Protein AF-A0A925IG38-F1 (afdb_monomer_lite)

Foldseek 3Di:
DDDDDDDDDDDDDDDDDDDDDDDDDDDDPDDPDDPPDPPPPDDDDDDDDDDPDDPPPPDDDPDDDDDDDDDDDDDDDDDDDDDDDDDDDDDDDDPPPPDDDDPVVVVVVVVVVVVVVVVVVVVVVVVVLCCQLVPQAFFALEDWLNHGRHRPHLVRQLVSCVVPQQWFWEDDPPDTDTDGCVQQQKDFPSNVQSVVRRCVCNDPDDVCVSVHNDQDQTDIDHDLVSNLVSVVVCFVVPWFDKAAWEWDQDPNAIDIDATGKIKTFPSVVQSVCVVVDSCVRNSYGYTDIDIHGDPHGDCPVVSVVVVVVVVPD

pLDDT: mean 75.21, std 19.53, range [36.75, 97.19]

Sequence (313 aa):
MQRESRQQPARPQSGRVMPNSYQQPPIPVNRPPAAQGQIRVQPPIQQPPRQILSASQRMRAIKVSAATGQRQLPPMPRQSPYPIMPQPNALPQRKSKGKSKSTGKNFLLILGLILVGMFSFVCMSITVGMMVIYGNGILPGVQAAGVNLGGMSQQEAEIALRNEWTAITLRDGDREFASVPGALGIQLDAAQTAQMAFEQGRGSGNVFGALVKTEISPIVIVDMGALIAGLEALAPQVEIPAVNAGVALVNGQVQATLPITGRTLDINATATRIQNDEALASGTLDLIMINVQPTVTDSSAMVQAAQQLLTNP

Secondary structure (DSSP, 8-state):
------PPPPPP-----------PPPP----PPPP------PPP--PPP-----TT-S---------------------------PPPP------------SSHHHHHHHHHHHHHHHHHHHHHHHHHHHHHHSSSBPPTTEEETTEE-TT-BHHHHHHHHHHH---EEEEETTEEEEE-GGGGTEEE-HHHHHHHHHHTTTSSS-TTGGGS-EEE---EEE-HHHHHHHHHHHHHHH-B--B--EEEEETTEEEEEPPB-EEEE-HHHHHHHHHH-GGGGGTEEE--EEEE--S----HHHHHHHHHHHH--

Radius of gyration: 44.06 Å; chains: 1; bounding box: 69×129×121 Å

Structure (mmCIF, N/CA/C/O backbone):
data_AF-A0A925IG38-F1
#
_entry.id   AF-A0A925IG38-F1
#
loop_
_atom_site.group_PDB
_atom_site.id
_atom_site.type_symbol
_atom_site.label_atom_id
_atom_site.label_alt_id
_atom_site.label_comp_id
_atom_site.label_asym_id
_atom_site.label_entity_id
_atom_site.label_seq_id
_atom_site.pdbx_PDB_ins_code
_atom_site.Cartn_x
_atom_site.Cartn_y
_atom_site.Cartn_z
_atom_site.occupancy
_atom_site.B_iso_or_equiv
_atom_site.auth_seq_id
_atom_site.auth_comp_id
_atom_site.auth_asym_id
_atom_site.auth_atom_id
_atom_site.pdbx_PDB_model_num
ATOM 1 N N . MET A 1 1 ? 12.761 52.850 27.907 1.00 43.47 1 MET A N 1
ATOM 2 C CA . MET A 1 1 ? 12.000 53.654 26.928 1.00 43.47 1 MET A CA 1
ATOM 3 C C . MET A 1 1 ? 11.263 52.688 26.019 1.00 43.47 1 MET A C 1
ATOM 5 O O . MET A 1 1 ? 11.899 51.907 25.322 1.00 43.47 1 MET A O 1
ATOM 9 N N . GLN A 1 2 ? 9.943 52.649 26.186 1.00 42.03 2 GLN A N 1
ATOM 10 C CA . GLN A 1 2 ? 8.997 51.736 25.544 1.00 42.03 2 GLN A CA 1
ATOM 11 C C . GLN A 1 2 ? 8.934 51.992 24.031 1.00 42.03 2 GLN A C 1
ATOM 13 O O . GLN A 1 2 ? 8.987 53.141 23.603 1.00 42.03 2 GLN A O 1
ATOM 18 N N . ARG A 1 3 ? 8.819 50.932 23.222 1.00 50.06 3 ARG A N 1
ATOM 19 C CA . ARG A 1 3 ? 8.427 51.041 21.811 1.00 50.06 3 ARG A CA 1
ATOM 20 C C . ARG A 1 3 ? 6.984 50.579 21.680 1.00 50.06 3 ARG A C 1
ATOM 22 O O . ARG A 1 3 ? 6.688 49.396 21.816 1.00 50.06 3 ARG A O 1
ATOM 29 N N . GLU A 1 4 ? 6.117 51.559 21.470 1.00 54.19 4 GLU A N 1
ATOM 30 C CA . GLU A 1 4 ? 4.689 51.422 21.224 1.00 54.19 4 GLU A CA 1
ATOM 31 C C . GLU A 1 4 ? 4.394 50.718 19.895 1.00 54.19 4 GLU A C 1
ATOM 33 O O . GLU A 1 4 ? 4.794 51.140 18.810 1.00 54.19 4 GLU A O 1
ATOM 38 N N . SER A 1 5 ? 3.647 49.631 20.036 1.00 50.31 5 SER A N 1
ATOM 39 C CA . SER A 1 5 ? 2.484 49.217 19.257 1.00 50.31 5 SER A CA 1
ATOM 40 C C . SER A 1 5 ? 1.971 50.222 18.211 1.00 50.31 5 SER A C 1
ATOM 42 O O . SER A 1 5 ? 1.360 51.234 18.548 1.00 50.31 5 SER A O 1
ATOM 44 N N . ARG A 1 6 ? 2.064 49.865 16.924 1.00 55.69 6 ARG A N 1
ATOM 45 C CA . ARG A 1 6 ? 1.106 50.325 15.905 1.00 55.69 6 ARG A CA 1
ATOM 46 C C . ARG A 1 6 ? 0.315 49.132 15.389 1.00 55.69 6 ARG A C 1
ATOM 48 O O . ARG A 1 6 ? 0.784 48.371 14.551 1.00 55.69 6 ARG A O 1
ATOM 55 N N . GLN A 1 7 ? -0.889 48.985 15.934 1.00 49.00 7 GLN A N 1
ATOM 56 C CA . GLN A 1 7 ? -1.957 48.168 15.370 1.00 49.00 7 GLN A CA 1
ATOM 57 C C . GLN A 1 7 ? -2.487 48.847 14.105 1.00 49.00 7 GLN A C 1
ATOM 59 O O . GLN A 1 7 ? -2.745 50.051 14.088 1.00 49.00 7 GLN A O 1
ATOM 64 N N . GLN A 1 8 ? -2.636 48.062 13.046 1.00 55.97 8 GLN A N 1
ATOM 65 C CA . GLN A 1 8 ? -3.170 48.483 11.758 1.00 55.97 8 GLN A CA 1
ATOM 66 C C . GLN A 1 8 ? -4.623 47.987 11.657 1.00 55.97 8 GLN A C 1
ATOM 68 O O . GLN A 1 8 ? -4.862 46.805 11.908 1.00 55.97 8 GLN A O 1
ATOM 73 N N . PRO A 1 9 ? -5.610 48.849 11.354 1.00 57.53 9 PRO A N 1
ATOM 74 C CA . PRO A 1 9 ? -7.014 48.454 11.388 1.00 57.53 9 PRO A CA 1
ATOM 75 C C . PRO A 1 9 ? -7.417 47.609 10.171 1.00 57.53 9 PRO A C 1
ATOM 77 O O . PRO A 1 9 ? -7.080 47.916 9.025 1.00 57.53 9 PRO A O 1
ATOM 80 N N . ALA A 1 10 ? -8.179 46.552 10.455 1.00 46.62 10 ALA A N 1
ATOM 81 C CA . ALA A 1 10 ? -8.770 45.629 9.497 1.00 46.62 10 ALA A CA 1
ATOM 82 C C . ALA A 1 10 ? -9.810 46.322 8.596 1.00 46.62 10 ALA A C 1
ATOM 84 O O . ALA A 1 10 ? -10.707 47.018 9.073 1.00 46.62 10 ALA A O 1
ATOM 85 N N . ARG A 1 11 ? -9.713 46.093 7.281 1.00 51.47 11 ARG A N 1
ATOM 86 C CA . ARG A 1 11 ? -10.768 46.413 6.308 1.00 51.47 11 ARG A CA 1
ATOM 87 C C . ARG A 1 11 ? -11.778 45.259 6.239 1.00 51.47 11 ARG A C 1
ATOM 89 O O . ARG A 1 11 ? -11.344 44.125 6.051 1.00 51.47 11 ARG A O 1
ATOM 96 N N . PRO A 1 12 ? -13.095 45.520 6.281 1.00 52.88 12 PRO A N 1
ATOM 97 C CA . PRO A 1 12 ? -14.104 44.532 5.931 1.00 52.88 12 PRO A CA 1
ATOM 98 C C . PRO A 1 12 ? -14.428 44.648 4.437 1.00 52.88 12 PRO A C 1
ATOM 100 O O . PRO A 1 12 ? -14.827 45.716 3.975 1.00 52.88 12 PRO A O 1
ATOM 103 N N . GLN A 1 13 ? -14.278 43.566 3.671 1.00 48.25 13 GLN A N 1
ATOM 104 C CA . GLN A 1 13 ? -14.882 43.481 2.340 1.00 48.25 13 GLN A CA 1
ATOM 105 C C . GLN A 1 13 ? -15.514 42.112 2.084 1.00 48.25 13 GLN A C 1
ATOM 107 O O . GLN A 1 13 ? -14.839 41.105 1.902 1.00 48.25 13 GLN A O 1
ATOM 112 N N . SER A 1 14 ? -16.844 42.185 2.019 1.00 51.34 14 SER A N 1
ATOM 113 C CA . SER A 1 14 ? -17.679 41.661 0.939 1.00 51.34 14 SER A CA 1
ATOM 114 C C . SER A 1 14 ? -17.912 40.155 0.894 1.00 51.34 14 SER A C 1
ATOM 116 O O . SER A 1 14 ? -17.122 39.372 0.372 1.00 51.34 14 SER A O 1
ATOM 118 N N . GLY A 1 15 ? -19.106 39.797 1.374 1.00 45.94 15 GLY A N 1
ATOM 119 C CA . GLY A 1 15 ? -19.734 38.502 1.186 1.00 45.94 15 GLY A CA 1
ATOM 120 C C . GLY A 1 15 ? -19.758 38.095 -0.283 1.00 45.94 15 GLY A C 1
ATOM 121 O O . GLY A 1 15 ? -20.254 38.814 -1.153 1.00 45.94 15 GLY A O 1
ATOM 122 N N . ARG A 1 16 ? -19.219 36.906 -0.539 1.00 47.81 16 ARG A N 1
ATOM 123 C CA . ARG A 1 16 ? -19.344 36.216 -1.812 1.00 47.81 16 ARG A CA 1
ATOM 124 C C . ARG A 1 16 ? -20.535 35.267 -1.694 1.00 47.81 16 ARG A C 1
ATOM 126 O O . ARG A 1 16 ? -20.508 34.300 -0.939 1.00 47.81 16 ARG A O 1
ATOM 133 N N . VAL A 1 17 ? -21.594 35.620 -2.410 1.00 50.56 17 VAL A N 1
ATOM 134 C CA . VAL A 1 17 ? -22.814 34.836 -2.603 1.00 50.56 17 VAL A CA 1
ATOM 135 C C . VAL A 1 17 ? -22.446 33.504 -3.264 1.00 50.56 17 VAL A C 1
ATOM 137 O O . VAL A 1 17 ? -21.817 33.490 -4.320 1.00 50.56 17 VAL A O 1
ATOM 140 N N . MET A 1 18 ? -22.816 32.395 -2.624 1.00 50.09 18 MET A N 1
ATOM 141 C CA . MET A 1 18 ? -22.696 31.036 -3.159 1.00 50.09 18 MET A CA 1
ATOM 142 C C . MET A 1 18 ? -23.871 30.757 -4.110 1.00 50.09 18 MET A C 1
ATOM 144 O O . MET A 1 18 ? -25.019 30.861 -3.670 1.00 50.09 18 MET A O 1
ATOM 148 N N . PRO A 1 19 ? -23.653 30.362 -5.376 1.00 54.50 19 PRO A N 1
ATOM 149 C CA . PRO A 1 19 ? -24.711 29.760 -6.171 1.00 54.50 19 PRO A CA 1
ATOM 150 C C . PRO A 1 19 ? -24.890 28.290 -5.769 1.00 54.50 19 PRO A C 1
ATOM 152 O O . PRO A 1 19 ? -24.064 27.424 -6.046 1.00 54.50 19 PRO A O 1
ATOM 155 N N . ASN A 1 20 ? -26.004 28.037 -5.090 1.00 46.59 20 ASN A N 1
ATOM 156 C CA . ASN A 1 20 ? -26.571 26.726 -4.819 1.00 46.59 20 ASN A CA 1
ATOM 157 C C . ASN A 1 20 ? -27.236 26.201 -6.106 1.00 46.59 20 ASN A C 1
ATOM 159 O O . ASN A 1 20 ? -28.218 26.799 -6.545 1.00 46.59 20 ASN A O 1
ATOM 163 N N . SER A 1 21 ? -26.698 25.157 -6.749 1.00 47.31 21 SER A N 1
ATOM 164 C CA . SER A 1 21 ? -27.430 24.270 -7.685 1.00 47.31 21 SER A CA 1
ATOM 165 C C . SER A 1 21 ? -26.510 23.235 -8.348 1.00 47.31 21 SER A C 1
ATOM 167 O O . SER A 1 21 ? -26.009 23.432 -9.448 1.00 47.31 21 SER A O 1
ATOM 169 N N . TYR A 1 22 ? -26.370 22.071 -7.717 1.00 46.34 22 TYR A N 1
ATOM 170 C CA . TYR A 1 22 ? -26.245 20.811 -8.453 1.00 46.34 22 TYR A CA 1
ATOM 171 C C . TYR A 1 22 ? -27.284 19.847 -7.885 1.00 46.34 22 TYR A C 1
ATOM 173 O O . TYR A 1 22 ? -27.046 19.119 -6.926 1.00 46.34 22 TYR A O 1
ATOM 181 N N . GLN A 1 23 ? -28.484 19.912 -8.459 1.00 44.22 23 GLN A N 1
ATOM 182 C CA . GLN A 1 23 ? -29.497 18.874 -8.317 1.00 44.22 23 GLN A CA 1
ATOM 183 C C . GLN A 1 23 ? -28.942 17.573 -8.907 1.00 44.22 23 GLN A C 1
ATOM 185 O O . GLN A 1 23 ? -28.713 17.476 -10.111 1.00 44.22 23 GLN A O 1
ATOM 190 N N . GLN A 1 24 ? -28.733 16.574 -8.050 1.00 50.75 24 GLN A N 1
ATOM 191 C CA . GLN A 1 24 ? -28.598 15.182 -8.471 1.00 50.75 24 GLN A CA 1
ATOM 192 C C . GLN A 1 24 ? -29.895 14.744 -9.172 1.00 50.75 24 GLN A C 1
ATOM 194 O O . GLN A 1 24 ? -30.978 14.942 -8.613 1.00 50.75 24 GLN A O 1
ATOM 199 N N . PRO A 1 25 ? -29.830 14.146 -10.372 1.00 58.69 25 PRO A N 1
ATOM 200 C CA . PRO A 1 25 ? -31.002 13.528 -10.974 1.00 58.69 25 PRO A CA 1
ATOM 201 C C . PRO A 1 25 ? -31.432 12.294 -10.155 1.00 58.69 25 PRO A C 1
ATOM 203 O O . PRO A 1 25 ? -30.575 11.570 -9.639 1.00 58.69 25 PRO A O 1
ATOM 206 N N . PRO A 1 26 ? -32.744 12.027 -10.021 1.00 55.59 26 PRO A N 1
ATOM 207 C CA . PRO A 1 26 ? -33.241 10.883 -9.268 1.00 55.59 26 PRO A CA 1
ATOM 208 C C . PRO A 1 26 ? -32.850 9.557 -9.933 1.00 55.59 26 PRO A C 1
ATOM 210 O O . PRO A 1 26 ? -32.983 9.370 -11.143 1.00 55.59 26 PRO A O 1
ATOM 213 N N . ILE A 1 27 ? -32.385 8.624 -9.106 1.00 55.62 27 ILE A N 1
ATOM 214 C CA . ILE A 1 27 ? -32.042 7.249 -9.474 1.00 55.62 27 ILE A CA 1
ATOM 215 C C . ILE A 1 27 ? -33.338 6.522 -9.886 1.00 55.62 27 ILE A C 1
ATOM 217 O O . ILE A 1 27 ? -34.295 6.532 -9.107 1.00 55.62 27 ILE A O 1
ATOM 221 N N . PRO A 1 28 ? -33.418 5.864 -11.059 1.00 54.88 28 PRO A N 1
ATOM 222 C CA . PRO A 1 28 ? -34.592 5.074 -11.408 1.00 54.88 28 PRO A CA 1
ATOM 223 C C . PRO A 1 28 ? -34.705 3.840 -10.499 1.00 54.88 28 PRO A C 1
ATOM 225 O O . PRO A 1 28 ? -33.941 2.879 -10.613 1.00 54.88 28 PRO A O 1
ATOM 228 N N . VAL A 1 29 ? -35.698 3.854 -9.610 1.00 58.22 29 VAL A N 1
ATOM 229 C CA . VAL A 1 29 ? -36.186 2.686 -8.868 1.00 58.22 29 VAL A CA 1
ATOM 230 C C . VAL A 1 29 ? -37.032 1.850 -9.825 1.00 58.22 29 VAL A C 1
ATOM 232 O O . VAL A 1 29 ? -38.226 2.088 -9.954 1.00 58.22 29 VAL A O 1
ATOM 235 N N . ASN A 1 30 ? -36.393 0.950 -10.577 1.00 47.22 30 ASN A N 1
ATOM 236 C CA . ASN A 1 30 ? -36.960 -0.311 -11.081 1.00 47.22 30 ASN A CA 1
ATOM 237 C C . ASN A 1 30 ? -35.989 -0.953 -12.078 1.00 47.22 30 ASN A C 1
ATOM 239 O O . ASN A 1 30 ? -36.085 -0.759 -13.290 1.00 47.22 30 ASN A O 1
ATOM 243 N N . ARG A 1 31 ? -35.059 -1.762 -11.564 1.00 48.78 31 ARG A N 1
ATOM 244 C CA . ARG A 1 31 ? -34.370 -2.774 -12.367 1.00 48.78 31 ARG A CA 1
ATOM 245 C C . ARG A 1 31 ? -34.962 -4.133 -11.967 1.00 48.78 31 ARG A C 1
ATOM 247 O O . ARG A 1 31 ? -34.894 -4.466 -10.785 1.00 48.78 31 ARG A O 1
ATOM 254 N N . PRO A 1 32 ? -35.586 -4.890 -12.887 1.00 53.44 32 PRO A N 1
ATOM 255 C CA . PRO A 1 32 ? -36.110 -6.215 -12.571 1.00 53.44 32 PRO A CA 1
ATOM 256 C C . PRO A 1 32 ? -34.965 -7.150 -12.144 1.00 53.44 32 PRO A C 1
ATOM 258 O O . PRO A 1 32 ? -33.834 -6.972 -12.611 1.00 53.44 32 PRO A O 1
ATOM 261 N N . PRO A 1 33 ? -35.223 -8.131 -11.260 1.00 50.34 33 PRO A N 1
ATOM 262 C CA . PRO A 1 33 ? -34.196 -9.058 -10.808 1.00 50.34 33 PRO A CA 1
ATOM 263 C C . PRO A 1 33 ? -33.634 -9.826 -12.004 1.00 50.34 33 PRO A C 1
ATOM 265 O O . PRO A 1 33 ? -34.378 -10.407 -12.796 1.00 50.34 33 PRO A O 1
ATOM 268 N N . ALA A 1 34 ? -32.307 -9.809 -12.135 1.00 44.16 34 ALA A N 1
ATOM 269 C CA . ALA A 1 34 ? -31.599 -10.653 -13.078 1.00 44.16 34 ALA A CA 1
ATOM 270 C C . ALA A 1 34 ? -32.016 -12.108 -12.836 1.00 44.16 34 ALA A C 1
ATOM 272 O O . ALA A 1 34 ? -31.960 -12.603 -11.708 1.00 44.16 34 ALA A O 1
ATOM 273 N N . ALA A 1 35 ? -32.471 -12.764 -13.903 1.00 42.69 35 ALA 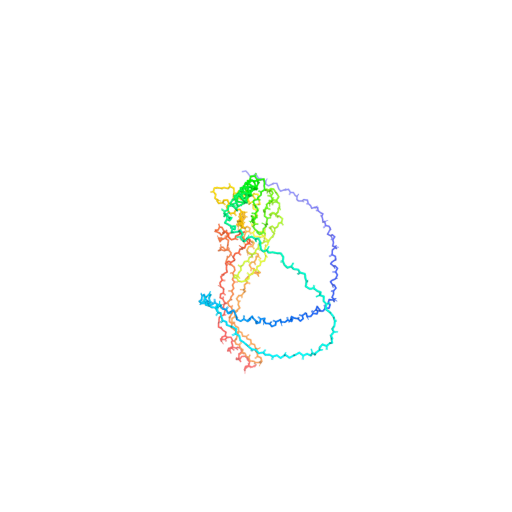A N 1
ATOM 274 C CA . ALA A 1 35 ? -32.791 -14.177 -13.904 1.00 42.69 35 ALA A CA 1
ATOM 275 C C . ALA A 1 35 ? -31.617 -14.953 -13.298 1.00 42.69 35 ALA A C 1
ATOM 277 O O . ALA A 1 35 ? -30.484 -14.860 -13.771 1.00 42.69 35 ALA A O 1
ATOM 278 N N . GLN A 1 36 ? -31.903 -15.693 -12.229 1.00 44.34 36 GLN A N 1
ATOM 279 C CA . GLN A 1 36 ? -30.983 -16.642 -11.629 1.00 44.34 36 GLN A CA 1
ATOM 280 C C . GLN A 1 36 ? -30.597 -17.655 -12.710 1.00 44.34 36 GLN A C 1
ATOM 282 O O . GLN A 1 36 ? -31.370 -18.550 -13.054 1.00 44.34 36 GLN A O 1
ATOM 287 N N . GLY A 1 37 ? -29.411 -17.476 -13.290 1.00 41.03 37 GLY A N 1
ATOM 288 C CA . GLY A 1 37 ? -28.796 -18.475 -14.142 1.00 41.03 37 GLY A CA 1
ATOM 289 C C . GLY A 1 37 ? -28.604 -19.731 -13.308 1.00 41.03 37 GLY A C 1
ATOM 290 O O . GLY A 1 37 ? -27.778 -19.758 -12.399 1.00 41.03 37 GLY A O 1
ATOM 291 N N . GLN A 1 38 ? -29.400 -20.758 -13.593 1.00 46.53 38 GLN A N 1
ATOM 292 C CA . GLN A 1 38 ? -29.180 -22.098 -13.077 1.00 46.53 38 GLN A CA 1
ATOM 293 C C . GLN A 1 38 ? -27.750 -22.511 -13.425 1.00 46.53 38 GLN A C 1
ATOM 295 O O . GLN A 1 38 ? -27.423 -22.763 -14.587 1.00 46.53 38 GLN A O 1
ATOM 300 N N . ILE A 1 39 ? -26.891 -22.589 -12.412 1.00 48.25 39 ILE A N 1
ATOM 301 C CA . ILE A 1 39 ? -25.600 -23.254 -12.518 1.00 48.25 39 ILE A CA 1
ATOM 302 C C . ILE A 1 39 ? -25.922 -24.732 -12.723 1.00 48.25 39 ILE A C 1
ATOM 304 O O . ILE A 1 39 ? -26.204 -25.473 -11.782 1.00 48.25 39 ILE A O 1
ATOM 308 N N . ARG A 1 40 ? -25.942 -25.162 -13.986 1.00 43.69 40 ARG A N 1
ATOM 309 C CA . ARG A 1 40 ? -25.981 -26.576 -14.340 1.00 43.69 40 ARG A CA 1
ATOM 310 C C . ARG A 1 40 ? -24.641 -27.174 -13.931 1.00 43.69 40 ARG A C 1
ATOM 312 O O . ARG A 1 40 ? -23.668 -27.099 -14.674 1.00 43.69 40 ARG A O 1
ATOM 319 N N . VAL A 1 41 ? -24.603 -27.737 -12.730 1.00 44.34 41 VAL A N 1
ATOM 320 C CA . VAL A 1 41 ? -23.483 -28.533 -12.230 1.00 44.34 41 VAL A CA 1
ATOM 321 C C . VAL A 1 41 ? -23.303 -29.709 -13.196 1.00 44.34 41 VAL A C 1
ATOM 323 O O . VAL A 1 41 ? -24.166 -30.582 -13.292 1.00 44.34 41 VAL A O 1
ATOM 326 N N . GLN A 1 42 ? -22.236 -29.692 -13.996 1.00 51.75 42 GLN A N 1
ATOM 327 C CA . GLN A 1 42 ? -21.852 -30.849 -14.803 1.00 51.75 42 GLN A CA 1
ATOM 328 C C . GLN A 1 42 ? -21.326 -31.936 -13.856 1.00 51.75 42 GLN A C 1
ATOM 330 O O . GLN A 1 42 ? -20.455 -31.639 -13.036 1.00 51.75 42 GLN A O 1
ATOM 335 N N . PRO A 1 43 ? -21.822 -33.183 -13.932 1.00 59.16 43 PRO A N 1
ATOM 336 C CA . PRO A 1 43 ? -21.229 -34.277 -13.177 1.00 59.16 43 PRO A CA 1
ATOM 337 C C . PRO A 1 43 ? -19.806 -34.567 -13.692 1.00 59.16 43 PRO A C 1
ATOM 339 O O . PRO A 1 43 ? -19.537 -34.395 -14.885 1.00 59.16 43 PRO A O 1
ATOM 342 N N . PRO A 1 44 ? -18.886 -35.009 -12.818 1.00 50.47 44 PRO A N 1
ATOM 343 C CA . PRO A 1 44 ? -17.498 -35.244 -13.189 1.00 50.47 44 PRO A CA 1
ATOM 344 C C . PRO A 1 44 ? -17.395 -36.356 -14.237 1.00 50.47 44 PRO A C 1
ATOM 346 O O . PRO A 1 44 ? -17.956 -37.443 -14.081 1.00 50.47 44 PRO A O 1
ATOM 349 N N . ILE A 1 45 ? -16.648 -36.080 -15.307 1.00 52.50 45 ILE A N 1
ATOM 350 C CA . ILE A 1 45 ? -16.305 -37.066 -16.332 1.00 52.50 45 ILE A CA 1
ATOM 351 C C . ILE A 1 45 ? -15.422 -38.134 -15.677 1.00 52.50 45 ILE A C 1
ATOM 353 O O . ILE A 1 45 ? -14.274 -37.873 -15.319 1.00 52.50 45 ILE A O 1
ATOM 357 N N . GLN A 1 46 ? -15.961 -39.343 -15.517 1.00 47.16 46 GLN A N 1
ATOM 358 C CA . GLN A 1 46 ? -15.192 -40.508 -15.091 1.00 47.16 46 GLN A CA 1
ATOM 359 C C . GLN A 1 46 ? -14.223 -40.897 -16.214 1.00 47.16 46 GLN A C 1
ATOM 361 O O . GLN A 1 46 ? -14.635 -41.343 -17.285 1.00 47.16 46 GLN A O 1
ATOM 366 N N . GLN A 1 47 ? -12.927 -40.702 -15.980 1.00 57.78 47 GLN A N 1
ATOM 367 C CA . GLN A 1 47 ? -11.878 -41.207 -16.862 1.00 57.78 47 GLN A CA 1
ATOM 368 C C . GLN A 1 47 ? -11.709 -42.718 -16.623 1.00 57.78 47 GLN A C 1
ATOM 370 O O . GLN A 1 47 ? -11.567 -43.126 -15.468 1.00 57.78 47 GLN A O 1
ATOM 375 N N . PRO A 1 48 ? -11.701 -43.568 -17.666 1.00 55.69 48 PRO A N 1
ATOM 376 C CA . PRO A 1 48 ? -11.401 -44.983 -17.493 1.00 55.69 48 PRO A CA 1
ATOM 377 C C . PRO A 1 48 ? -9.925 -45.184 -17.095 1.00 55.69 48 PRO A C 1
ATOM 379 O O . PRO A 1 48 ? -9.061 -44.387 -17.477 1.00 55.69 48 PRO A O 1
ATOM 382 N N . PRO A 1 49 ? -9.603 -46.246 -16.336 1.00 49.66 49 PRO A N 1
ATOM 383 C CA . PRO A 1 49 ? -8.268 -46.446 -15.786 1.00 49.66 49 PRO A CA 1
ATOM 384 C C . PRO A 1 49 ? -7.215 -46.662 -16.883 1.00 49.66 49 PRO A C 1
ATOM 386 O O . PRO A 1 49 ? -7.379 -47.490 -17.780 1.00 49.66 49 PRO A O 1
ATOM 389 N N . ARG A 1 50 ? -6.088 -45.941 -16.772 1.00 51.84 50 ARG A N 1
ATOM 390 C CA . ARG A 1 50 ? -4.866 -46.184 -17.556 1.00 51.84 50 ARG A CA 1
ATOM 391 C C . ARG A 1 50 ? -4.360 -47.599 -17.277 1.00 51.84 50 ARG A C 1
ATOM 393 O O . ARG A 1 50 ? -3.804 -47.863 -16.214 1.00 51.84 50 ARG A O 1
ATOM 400 N N . GLN A 1 51 ? -4.480 -48.486 -18.259 1.00 52.62 51 GLN A N 1
ATOM 401 C CA . GLN A 1 51 ? -3.718 -49.729 -18.272 1.00 52.62 51 GLN A CA 1
ATOM 402 C C . GLN A 1 51 ? -2.253 -49.403 -18.580 1.00 52.62 51 GLN A C 1
ATOM 404 O O . GLN A 1 51 ? -1.890 -49.056 -19.703 1.00 52.62 51 GLN A O 1
ATOM 409 N N . ILE A 1 52 ? -1.409 -49.481 -17.553 1.00 55.25 52 ILE A N 1
ATOM 410 C CA . ILE A 1 52 ? 0.045 -49.432 -17.692 1.00 55.25 52 ILE A CA 1
ATOM 411 C 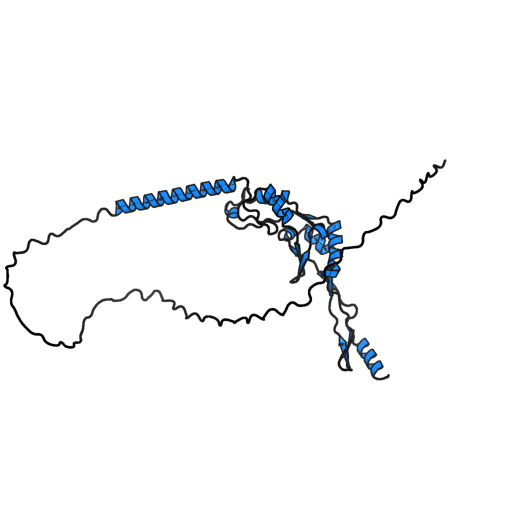C . ILE A 1 52 ? 0.473 -50.777 -18.285 1.00 55.25 52 ILE A C 1
ATOM 413 O O . ILE A 1 52 ? 0.527 -51.789 -17.588 1.00 55.25 52 ILE A O 1
ATOM 417 N N . LEU A 1 53 ? 0.736 -50.800 -19.591 1.00 49.47 53 LEU A N 1
ATOM 418 C CA . LEU A 1 53 ? 1.317 -51.957 -20.266 1.00 49.47 53 LEU A CA 1
ATOM 419 C C . LEU A 1 53 ? 2.770 -52.123 -19.804 1.00 49.47 53 LEU A C 1
ATOM 421 O O . LEU A 1 53 ? 3.612 -51.248 -20.013 1.00 49.47 53 LEU A O 1
ATOM 425 N N . SER A 1 54 ? 3.049 -53.246 -19.146 1.00 52.78 54 SER A N 1
ATOM 426 C CA . SER A 1 54 ? 4.368 -53.617 -18.642 1.00 52.78 54 SER A CA 1
ATOM 427 C C . SER A 1 54 ? 5.321 -54.009 -19.781 1.00 52.78 54 SER A C 1
ATOM 429 O O . SER A 1 54 ? 4.938 -54.584 -20.801 1.00 52.78 54 SER A O 1
ATOM 431 N N . ALA A 1 55 ? 6.606 -53.696 -19.604 1.00 51.31 55 ALA A N 1
ATOM 432 C CA . ALA A 1 55 ? 7.661 -53.803 -20.615 1.00 51.31 55 ALA A CA 1
ATOM 433 C C . ALA A 1 55 ? 8.082 -55.243 -21.003 1.00 51.31 55 ALA A C 1
ATOM 435 O O . ALA A 1 55 ? 9.101 -55.426 -21.665 1.00 51.31 55 ALA A O 1
ATOM 436 N N . SER A 1 56 ? 7.317 -56.275 -20.643 1.00 54.22 56 SER A N 1
ATOM 437 C CA . SER A 1 56 ? 7.695 -57.688 -20.813 1.00 54.22 56 SER A CA 1
ATOM 438 C C . SER A 1 56 ? 6.908 -58.463 -21.883 1.00 54.22 56 SER A C 1
ATOM 440 O O . SER A 1 56 ? 7.190 -59.637 -22.102 1.00 54.22 56 SER A O 1
ATOM 442 N N . GLN A 1 57 ? 5.997 -57.833 -22.635 1.00 54.69 57 GLN A N 1
ATOM 443 C CA . GLN A 1 57 ? 5.217 -58.508 -23.698 1.00 54.69 57 GLN A CA 1
ATOM 444 C C . GLN A 1 57 ? 5.700 -58.239 -25.137 1.00 54.69 57 GLN A C 1
ATOM 446 O O . GLN A 1 57 ? 5.060 -58.646 -26.103 1.00 54.69 57 GLN A O 1
ATOM 451 N N . ARG A 1 58 ? 6.861 -57.595 -25.316 1.00 52.62 58 ARG A N 1
ATOM 452 C CA . ARG A 1 58 ? 7.391 -57.217 -26.642 1.00 52.62 58 ARG A CA 1
ATOM 453 C C . ARG A 1 58 ? 8.153 -58.302 -27.409 1.00 52.62 58 ARG A C 1
ATOM 455 O O . ARG A 1 58 ? 8.642 -58.027 -28.499 1.00 52.62 58 ARG A O 1
ATOM 462 N N . MET A 1 59 ? 8.243 -59.530 -26.912 1.00 48.28 59 MET A N 1
ATOM 463 C CA . MET A 1 59 ? 8.874 -60.616 -27.664 1.00 48.28 59 MET A CA 1
ATOM 464 C C . MET A 1 59 ? 8.182 -61.943 -27.387 1.00 48.28 59 MET A C 1
ATOM 466 O O . MET A 1 59 ? 8.447 -62.561 -26.361 1.00 48.28 59 MET A O 1
ATOM 470 N N . ARG A 1 60 ? 7.355 -62.411 -28.327 1.00 41.78 60 ARG A N 1
ATOM 471 C CA . ARG A 1 60 ? 7.309 -63.825 -28.732 1.00 41.78 60 ARG A CA 1
ATOM 472 C C . ARG A 1 60 ? 6.365 -64.035 -29.914 1.00 41.78 60 ARG A C 1
ATOM 474 O O . ARG A 1 60 ? 5.185 -63.733 -29.852 1.00 41.78 60 ARG A O 1
ATOM 481 N N . ALA A 1 61 ? 6.944 -64.648 -30.941 1.00 38.53 61 ALA A N 1
ATOM 482 C CA . ALA A 1 61 ? 6.302 -65.633 -31.800 1.00 38.53 61 ALA A CA 1
ATOM 483 C C . ALA A 1 61 ? 5.132 -65.161 -32.682 1.00 38.53 61 ALA A C 1
ATOM 485 O O . ALA A 1 61 ? 3.980 -65.495 -32.443 1.00 38.53 61 ALA A O 1
ATOM 486 N N . ILE A 1 62 ? 5.464 -64.551 -33.823 1.00 43.75 62 ILE A N 1
ATOM 487 C CA . ILE A 1 62 ? 4.710 -64.818 -35.055 1.00 43.75 62 ILE A CA 1
ATOM 488 C C . ILE A 1 62 ? 5.538 -65.817 -35.862 1.00 43.75 62 ILE A C 1
ATOM 490 O O . ILE A 1 62 ? 6.401 -65.467 -36.665 1.00 43.75 62 ILE A O 1
ATOM 494 N N . LYS A 1 63 ? 5.314 -67.095 -35.564 1.00 38.34 63 LYS A N 1
ATOM 495 C CA . LYS A 1 63 ? 5.683 -68.231 -36.401 1.00 38.34 63 LYS A CA 1
ATOM 496 C C . LYS A 1 63 ? 4.511 -69.208 -36.370 1.00 38.34 63 LYS A C 1
ATOM 498 O O . LYS A 1 63 ? 4.162 -69.677 -35.298 1.00 38.34 63 LYS A O 1
ATOM 503 N N . VAL A 1 64 ? 4.030 -69.532 -37.573 1.00 41.75 64 VAL A N 1
ATOM 504 C CA . VAL A 1 64 ? 3.357 -70.785 -37.957 1.00 41.75 64 VAL A CA 1
ATOM 505 C C . VAL A 1 64 ? 1.958 -71.004 -37.358 1.00 41.75 64 VAL A C 1
ATOM 507 O O . VAL A 1 64 ? 1.811 -71.247 -36.173 1.00 41.75 64 VAL A O 1
ATOM 510 N N . SER A 1 65 ? 0.921 -71.040 -38.197 1.00 38.00 65 SER A N 1
ATOM 511 C CA . SER A 1 65 ? 0.406 -72.316 -38.721 1.00 38.00 65 SER A CA 1
ATOM 512 C C . SER A 1 65 ? -0.887 -72.120 -39.512 1.00 38.00 65 SER A C 1
ATOM 514 O O . SER A 1 65 ? -1.780 -71.379 -39.116 1.00 38.00 65 SER A O 1
ATOM 516 N N . ALA A 1 66 ? -0.959 -72.828 -40.634 1.00 39.28 66 ALA A N 1
ATOM 517 C CA . ALA A 1 66 ? -2.142 -73.040 -41.451 1.00 39.28 66 ALA A CA 1
ATOM 518 C C . ALA A 1 66 ? -3.133 -74.026 -40.798 1.00 39.28 66 ALA A C 1
ATOM 520 O O . ALA A 1 66 ? -2.715 -74.815 -39.948 1.00 39.28 66 ALA A O 1
ATOM 521 N N . ALA A 1 67 ? -4.386 -73.984 -41.283 1.00 37.06 67 ALA A N 1
ATOM 522 C CA . ALA A 1 67 ? -5.494 -74.968 -41.239 1.00 37.06 67 ALA A CA 1
ATOM 523 C C . ALA A 1 67 ? -6.810 -74.227 -40.916 1.00 37.06 67 ALA A C 1
ATOM 525 O O . ALA A 1 67 ? -6.788 -73.316 -40.102 1.00 37.06 67 ALA A O 1
ATOM 526 N N . THR A 1 68 ? -8.017 -74.510 -41.406 1.00 37.81 68 THR A N 1
ATOM 527 C CA . THR A 1 68 ? -8.637 -75.388 -42.416 1.00 37.81 68 THR A CA 1
ATOM 528 C C . THR A 1 68 ? -10.133 -75.008 -42.356 1.00 37.81 68 THR A C 1
ATOM 530 O O . THR A 1 68 ? -10.626 -74.766 -41.257 1.00 37.81 68 THR A O 1
ATOM 533 N N . GLY A 1 69 ? -10.888 -74.995 -43.464 1.00 38.41 69 GLY A N 1
ATOM 534 C CA . GLY A 1 69 ? -12.364 -75.027 -43.377 1.00 38.41 69 GLY A CA 1
ATOM 535 C C . GLY A 1 69 ? -13.131 -74.423 -44.557 1.00 38.41 69 GLY A C 1
ATOM 536 O O . GLY A 1 69 ? -13.108 -73.221 -44.770 1.00 38.41 69 GLY A O 1
ATOM 537 N N . GLN A 1 70 ? -13.819 -75.284 -45.305 1.00 41.56 70 GLN A N 1
ATOM 538 C CA . GLN A 1 70 ? -14.518 -75.071 -46.582 1.00 41.56 70 GLN A CA 1
ATOM 539 C C . GLN A 1 70 ? -15.925 -74.443 -46.466 1.00 41.56 70 GLN A C 1
ATOM 541 O O . GLN A 1 70 ? -16.610 -74.677 -45.474 1.00 41.56 70 GLN A O 1
ATOM 546 N N . ARG A 1 71 ? -16.417 -73.827 -47.560 1.00 36.75 71 ARG A N 1
ATOM 547 C CA . ARG A 1 71 ? -17.766 -74.035 -48.170 1.00 36.75 71 ARG A CA 1
ATOM 548 C C . ARG A 1 71 ? -17.912 -73.169 -49.439 1.00 36.75 71 ARG A C 1
ATOM 550 O O . ARG A 1 71 ? -17.751 -71.963 -49.368 1.00 36.75 71 ARG A O 1
ATOM 557 N N . GLN A 1 72 ? -17.924 -73.771 -50.631 1.00 44.00 72 GLN A N 1
ATOM 558 C CA . GLN A 1 72 ? -19.070 -74.219 -51.459 1.00 44.00 72 GLN A CA 1
ATOM 559 C C . GLN A 1 72 ? -19.445 -73.218 -52.575 1.00 44.00 72 GLN A C 1
ATOM 561 O O . GLN A 1 72 ? -19.770 -72.066 -52.322 1.00 44.00 72 GLN A O 1
ATOM 566 N N . LEU A 1 73 ? -19.353 -73.708 -53.818 1.00 49.09 73 LEU A N 1
ATOM 567 C CA . LEU A 1 73 ? -19.574 -73.026 -55.102 1.00 49.09 73 LEU A CA 1
ATOM 568 C C . LEU A 1 73 ? -21.037 -73.138 -55.576 1.00 49.09 73 LEU A C 1
ATOM 570 O O . LEU A 1 73 ? -21.683 -74.140 -55.268 1.00 49.09 73 LEU A O 1
ATOM 574 N N . PRO A 1 74 ? -21.488 -72.241 -56.471 1.00 57.62 74 PRO A N 1
ATOM 575 C CA . PRO A 1 74 ? -22.484 -72.551 -57.499 1.00 57.62 74 PRO A CA 1
ATOM 576 C C . PRO A 1 74 ? -21.887 -72.611 -58.935 1.00 57.62 74 PRO A C 1
ATOM 578 O O . PRO A 1 74 ? -20.792 -72.091 -59.164 1.00 57.62 74 PRO A O 1
ATOM 581 N N . PRO A 1 75 ? -22.563 -73.277 -59.902 1.00 58.75 75 PRO A N 1
ATOM 582 C CA . PRO A 1 75 ? -21.964 -73.768 -61.152 1.00 58.75 75 PRO A CA 1
ATOM 583 C C . PRO A 1 75 ? -22.098 -72.840 -62.381 1.00 58.75 75 PRO A C 1
ATOM 585 O O . PRO A 1 75 ? -22.909 -71.920 -62.420 1.00 58.75 75 PRO A O 1
ATOM 588 N N . MET A 1 76 ? -21.278 -73.145 -63.397 1.00 56.06 76 MET A N 1
ATOM 589 C CA . MET A 1 76 ? -21.041 -72.424 -64.662 1.00 56.06 76 MET A CA 1
ATOM 590 C C . MET A 1 76 ? -22.080 -72.693 -65.769 1.00 56.06 76 MET A C 1
ATOM 592 O O . MET A 1 76 ? -22.734 -73.738 -65.762 1.00 56.06 76 MET A O 1
ATOM 596 N N . PRO A 1 77 ? -22.055 -71.874 -66.840 1.00 58.47 77 PRO A N 1
ATOM 597 C CA . PRO A 1 77 ? -22.122 -72.398 -68.212 1.00 58.47 77 PRO A CA 1
ATOM 598 C C . PRO A 1 77 ? -20.853 -72.127 -69.053 1.00 58.47 77 PRO A C 1
ATOM 600 O O . PRO A 1 77 ? -20.042 -71.262 -68.743 1.00 58.47 77 PRO A O 1
ATOM 603 N N . ARG A 1 78 ? -20.686 -72.945 -70.102 1.00 44.81 78 ARG A N 1
ATOM 604 C CA . ARG A 1 78 ? -19.460 -73.285 -70.858 1.00 44.81 78 ARG A CA 1
ATOM 605 C C . ARG A 1 78 ? -19.171 -72.413 -72.105 1.00 44.81 78 ARG A C 1
ATOM 607 O O . ARG A 1 78 ? -20.067 -71.742 -72.595 1.00 44.81 78 ARG A O 1
ATOM 614 N N . GLN A 1 79 ? -17.982 -72.687 -72.688 1.00 45.88 79 GLN A N 1
ATOM 615 C CA . GLN A 1 79 ? -17.492 -72.499 -74.084 1.00 45.88 79 GLN A CA 1
ATOM 616 C C . GLN A 1 79 ? -16.757 -71.162 -74.338 1.00 45.88 79 GLN A C 1
ATOM 618 O O . GLN A 1 79 ? -17.236 -70.122 -73.921 1.00 45.88 79 GLN A O 1
ATOM 623 N N . SER A 1 80 ? -15.566 -71.073 -74.954 1.00 55.28 80 SER A N 1
ATOM 624 C CA . SER A 1 80 ? -14.894 -71.894 -75.982 1.00 55.28 80 SER A CA 1
ATOM 625 C C . SER A 1 80 ? -13.350 -71.704 -75.974 1.00 55.28 80 SER A C 1
ATOM 627 O O . SER A 1 80 ? -12.855 -70.811 -75.285 1.00 55.28 80 SER A O 1
ATOM 629 N N . PRO A 1 81 ? -12.583 -72.542 -76.706 1.00 55.41 81 PRO A N 1
ATOM 630 C CA . PRO A 1 81 ? -11.138 -72.733 -76.540 1.00 55.41 81 PRO A CA 1
ATOM 631 C C . PRO A 1 81 ? -10.288 -71.771 -77.383 1.00 55.41 81 PRO A C 1
ATOM 633 O O . PRO A 1 81 ? -10.570 -71.571 -78.562 1.00 55.41 81 PRO A O 1
ATOM 636 N N . TYR A 1 82 ? -9.192 -71.258 -76.813 1.00 62.16 82 TYR A N 1
ATOM 637 C CA . TYR A 1 82 ? -8.138 -70.587 -77.581 1.00 62.16 82 TYR A CA 1
ATOM 638 C C . TYR A 1 82 ? -6.829 -71.392 -77.557 1.00 62.16 82 TYR A C 1
ATOM 640 O O . TYR A 1 82 ? -6.491 -71.984 -76.529 1.00 62.16 82 TYR A O 1
ATOM 648 N N . PRO A 1 83 ? -6.115 -71.450 -78.696 1.00 62.94 83 PRO A N 1
ATOM 649 C CA . PRO A 1 83 ? -4.981 -72.336 -78.915 1.00 62.94 83 PRO A CA 1
ATOM 650 C C . PRO A 1 83 ? -3.718 -71.915 -78.157 1.00 62.94 83 PRO A C 1
ATOM 652 O O . PRO A 1 83 ? -3.416 -70.738 -77.971 1.00 62.94 83 PRO A O 1
ATOM 655 N N . ILE A 1 84 ? -2.961 -72.939 -77.771 1.00 58.72 84 ILE A N 1
ATOM 656 C CA . ILE A 1 84 ? -1.627 -72.883 -77.179 1.00 58.72 84 ILE A CA 1
ATOM 657 C C . ILE A 1 84 ? -0.664 -72.231 -78.178 1.00 58.72 84 ILE A C 1
ATOM 659 O O . ILE A 1 84 ? -0.523 -72.715 -79.301 1.00 58.72 84 ILE A O 1
ATOM 663 N N . MET A 1 85 ? 0.035 -71.178 -77.751 1.00 61.50 85 MET A N 1
ATOM 664 C CA . MET A 1 85 ? 1.243 -70.698 -78.425 1.00 61.50 85 MET A CA 1
ATOM 665 C C . MET A 1 85 ? 2.480 -70.954 -77.545 1.00 61.50 85 MET A C 1
ATOM 667 O O . MET A 1 85 ? 2.369 -70.922 -76.317 1.00 61.50 85 MET A O 1
ATOM 671 N N . PRO A 1 86 ? 3.648 -71.250 -78.143 1.00 54.41 86 PRO A N 1
ATOM 672 C CA . PRO A 1 86 ? 4.797 -71.829 -77.445 1.00 54.41 86 PRO A CA 1
ATOM 673 C C . PRO A 1 86 ? 5.532 -70.814 -76.562 1.00 54.41 86 PRO A C 1
ATOM 675 O O . PRO A 1 86 ? 5.781 -69.690 -76.989 1.00 54.41 86 PRO A O 1
ATOM 678 N N . GLN A 1 87 ? 5.947 -71.240 -75.363 1.00 63.19 87 GLN A N 1
ATOM 679 C CA . GLN A 1 87 ? 6.936 -70.534 -74.541 1.00 63.19 87 GLN A CA 1
ATOM 680 C C . GLN A 1 87 ? 8.318 -70.577 -75.211 1.00 63.19 87 GLN A C 1
ATOM 682 O O . GLN A 1 87 ? 8.833 -71.673 -75.450 1.00 63.19 87 GLN A O 1
ATOM 687 N N . PRO A 1 88 ? 8.976 -69.427 -75.432 1.00 55.34 88 PRO A N 1
ATOM 688 C CA . PRO A 1 88 ? 10.407 -69.381 -75.662 1.00 55.34 88 PRO A CA 1
ATOM 689 C C . PRO A 1 88 ? 11.144 -69.296 -74.325 1.00 55.34 88 PRO A C 1
ATOM 691 O O . PRO A 1 88 ? 10.792 -68.539 -73.422 1.00 55.34 88 PRO A O 1
ATOM 694 N N . ASN A 1 89 ? 12.173 -70.126 -74.246 1.00 51.47 89 ASN A N 1
ATOM 695 C CA . ASN A 1 89 ? 12.981 -70.455 -73.089 1.00 51.47 89 ASN A CA 1
ATOM 696 C C . ASN A 1 89 ? 13.574 -69.274 -72.309 1.00 51.47 89 ASN A C 1
ATOM 698 O O . ASN A 1 89 ? 13.878 -68.202 -72.827 1.00 51.47 89 ASN A O 1
ATOM 702 N N . ALA A 1 90 ? 13.807 -69.590 -71.036 1.00 57.72 90 ALA A N 1
ATOM 703 C CA . ALA A 1 90 ? 14.523 -68.824 -70.036 1.00 57.72 90 ALA A CA 1
ATOM 704 C C . ALA A 1 90 ? 15.804 -68.142 -70.544 1.00 57.72 90 ALA A C 1
ATOM 706 O O . ALA A 1 90 ? 16.648 -68.752 -71.201 1.00 57.72 90 ALA A O 1
ATOM 707 N N . LEU A 1 91 ? 15.999 -66.905 -70.083 1.00 57.94 91 LEU A N 1
ATOM 708 C CA . LEU A 1 91 ? 17.304 -66.260 -69.993 1.00 57.94 91 LEU A CA 1
ATOM 709 C C . LEU A 1 91 ? 17.599 -65.917 -68.518 1.00 57.94 91 LEU A C 1
ATOM 711 O O . LEU A 1 91 ? 16.679 -65.711 -67.724 1.00 57.94 91 LEU A O 1
ATOM 715 N N . PRO A 1 92 ? 18.878 -65.964 -68.118 1.00 52.22 92 PRO A N 1
ATOM 716 C CA . PRO A 1 92 ? 19.310 -66.416 -66.798 1.00 52.22 92 PRO A CA 1
ATOM 717 C C . PRO A 1 92 ? 19.091 -65.390 -65.681 1.00 52.22 92 PRO A C 1
ATOM 719 O O . PRO A 1 92 ? 19.281 -64.188 -65.863 1.00 52.22 92 PRO A O 1
ATOM 722 N N . GLN A 1 93 ? 18.797 -65.891 -64.474 1.00 57.31 93 GLN A N 1
ATOM 723 C CA . GLN A 1 93 ? 18.840 -65.110 -63.237 1.00 57.31 93 GLN A CA 1
ATOM 724 C C . GLN A 1 93 ? 20.248 -64.542 -63.013 1.00 57.31 93 GLN A C 1
ATOM 726 O O . GLN A 1 93 ? 21.154 -65.205 -62.498 1.00 57.31 93 GLN A O 1
ATOM 731 N N . ARG A 1 94 ? 20.437 -63.274 -63.377 1.00 48.34 94 ARG A N 1
ATOM 732 C CA . ARG A 1 94 ? 21.641 -62.518 -63.048 1.00 48.34 94 ARG A CA 1
ATOM 733 C C . ARG A 1 94 ? 21.564 -62.112 -61.577 1.00 48.34 94 ARG A C 1
ATOM 735 O O . ARG A 1 94 ? 20.870 -61.165 -61.226 1.00 48.34 94 ARG A O 1
ATOM 742 N N . LYS A 1 95 ? 22.302 -62.823 -60.715 1.00 56.41 95 LYS A N 1
ATOM 743 C CA . LYS A 1 95 ? 22.595 -62.413 -59.330 1.00 56.41 95 LYS A CA 1
ATOM 744 C C . LYS A 1 95 ? 23.106 -60.968 -59.323 1.00 56.41 95 LYS A C 1
ATOM 746 O O . LYS A 1 95 ? 24.287 -60.729 -59.581 1.00 56.41 95 LYS A O 1
ATOM 751 N N . SER A 1 96 ? 22.255 -59.999 -58.991 1.00 49.03 96 SER A N 1
ATOM 752 C CA . SER A 1 96 ? 22.704 -58.639 -58.710 1.00 49.03 96 SER A CA 1
ATOM 753 C C . SER A 1 96 ? 23.322 -58.605 -57.312 1.00 49.03 96 SER A C 1
ATOM 755 O O . SER A 1 96 ? 22.675 -58.272 -56.322 1.00 49.03 96 SER A O 1
ATOM 757 N N . LYS A 1 97 ? 24.614 -58.930 -57.217 1.00 55.38 97 LYS A N 1
ATOM 758 C CA . LYS A 1 97 ? 25.458 -58.386 -56.147 1.00 55.38 97 LYS A CA 1
ATOM 759 C C . LYS A 1 97 ? 25.651 -56.889 -56.428 1.00 55.38 97 LYS A C 1
ATOM 761 O O . LYS A 1 97 ? 26.650 -56.483 -57.013 1.00 55.38 97 LYS A O 1
ATOM 766 N N . GLY A 1 98 ? 24.653 -56.085 -56.068 1.00 44.03 98 GLY A N 1
ATOM 767 C CA . GLY A 1 98 ? 24.677 -54.626 -56.140 1.00 44.03 98 GLY A CA 1
ATOM 768 C C . GLY A 1 98 ? 25.052 -54.059 -54.781 1.00 44.03 98 GLY A C 1
ATOM 769 O O . GLY A 1 98 ? 24.255 -54.072 -53.853 1.00 44.03 98 GLY A O 1
ATOM 770 N N . LYS A 1 99 ? 26.307 -53.638 -54.663 1.00 46.53 99 LYS A N 1
ATOM 771 C CA . LYS A 1 99 ? 26.928 -53.064 -53.470 1.00 46.53 99 LYS A CA 1
ATOM 772 C C . LYS A 1 99 ? 26.057 -51.955 -52.863 1.00 46.53 99 LYS A C 1
ATOM 774 O O . LYS A 1 99 ? 25.730 -50.991 -53.546 1.00 46.53 99 LYS A O 1
ATOM 779 N N . SER A 1 100 ? 25.800 -52.065 -51.558 1.00 53.91 100 SER A N 1
ATOM 780 C CA . SER A 1 100 ? 25.583 -50.920 -50.670 1.00 53.91 100 SER A CA 1
ATOM 781 C C . SER A 1 100 ? 26.592 -49.829 -51.020 1.00 53.91 100 SER A C 1
ATOM 783 O O . SER A 1 100 ? 27.796 -50.080 -50.941 1.00 53.91 100 SER A O 1
ATOM 785 N N . LYS A 1 101 ? 26.118 -48.673 -51.486 1.00 53.19 101 LYS A N 1
ATOM 786 C CA . LYS A 1 101 ? 26.850 -47.402 -51.536 1.00 53.19 101 LYS A CA 1
ATOM 787 C C . LYS A 1 101 ? 25.901 -46.307 -52.020 1.00 53.19 101 LYS A C 1
ATOM 789 O O . LYS A 1 101 ? 25.212 -46.485 -53.014 1.00 53.19 101 LYS A O 1
ATOM 794 N N . SER A 1 102 ? 25.960 -45.163 -51.336 1.00 51.12 102 SER A N 1
ATOM 795 C CA . SER A 1 102 ? 25.357 -43.868 -51.697 1.00 51.12 102 SER A CA 1
ATOM 796 C C . SER A 1 102 ? 24.080 -43.412 -50.967 1.00 51.12 102 SER A C 1
ATOM 798 O O . SER A 1 102 ? 23.382 -42.545 -51.476 1.00 51.12 102 SER A O 1
ATOM 800 N N . THR A 1 103 ? 23.822 -43.854 -49.732 1.00 56.31 103 THR A N 1
ATOM 801 C CA . THR A 1 103 ? 22.908 -43.112 -48.819 1.00 56.31 103 THR A CA 1
ATOM 802 C C . THR A 1 103 ? 23.661 -42.091 -47.949 1.00 56.31 103 THR A C 1
ATOM 804 O O . THR A 1 103 ? 23.077 -41.140 -47.444 1.00 56.31 103 THR A O 1
ATOM 807 N N . GLY A 1 104 ? 24.990 -42.222 -47.832 1.00 59.47 104 GLY A N 1
ATOM 808 C CA . GLY A 1 104 ? 25.821 -41.338 -47.004 1.00 59.47 104 GLY A CA 1
ATOM 809 C C . GLY A 1 104 ? 25.963 -39.906 -47.531 1.00 59.47 104 GLY A C 1
ATOM 810 O O . GLY A 1 104 ? 26.072 -38.989 -46.729 1.00 59.47 104 GLY A O 1
ATOM 811 N N . LYS A 1 105 ? 25.915 -39.686 -48.856 1.00 66.31 105 LYS A N 1
ATOM 812 C CA . LYS A 1 105 ? 26.036 -38.335 -49.440 1.00 66.31 105 LYS A CA 1
ATOM 813 C C . LYS A 1 105 ? 24.809 -37.469 -49.148 1.00 66.31 105 LYS A C 1
ATOM 815 O O . LYS A 1 105 ? 24.969 -36.332 -48.726 1.00 66.31 105 LYS A O 1
ATOM 820 N N . ASN A 1 106 ? 23.603 -38.018 -49.294 1.00 71.44 106 ASN A N 1
ATOM 821 C CA . ASN A 1 106 ? 22.372 -37.280 -48.996 1.00 71.44 106 ASN A CA 1
ATOM 822 C C . ASN A 1 106 ? 22.210 -37.066 -47.485 1.00 71.44 106 ASN A C 1
ATOM 824 O O . ASN A 1 106 ? 21.772 -36.002 -47.070 1.00 71.44 106 ASN A O 1
ATOM 828 N N . PHE A 1 107 ? 22.636 -38.030 -46.661 1.00 77.06 107 PHE A N 1
ATOM 829 C CA . PHE A 1 107 ? 22.666 -37.869 -45.206 1.00 77.06 107 PHE A CA 1
ATOM 830 C C . PHE A 1 107 ? 23.648 -36.772 -44.755 1.00 77.06 107 PHE A C 1
ATOM 832 O O . PHE A 1 107 ? 23.285 -35.944 -43.927 1.00 77.06 107 PHE A O 1
ATOM 839 N N . LEU A 1 108 ? 24.851 -36.702 -45.341 1.00 81.31 108 LEU A N 1
ATOM 840 C CA . LEU A 1 108 ? 25.818 -35.622 -45.089 1.00 81.31 108 LEU A CA 1
ATOM 841 C C . LEU A 1 108 ? 25.302 -34.249 -45.537 1.00 81.31 108 LEU A C 1
ATOM 843 O O . LEU A 1 108 ? 25.518 -33.266 -44.834 1.00 81.31 108 LEU A O 1
ATOM 847 N N . LEU A 1 109 ? 24.597 -34.178 -46.672 1.00 84.25 109 LEU A N 1
ATOM 848 C CA . LEU A 1 109 ? 23.980 -32.936 -47.143 1.00 84.25 109 LEU A CA 1
ATOM 849 C C . LEU A 1 109 ? 22.845 -32.475 -46.221 1.00 84.25 109 LEU A C 1
ATOM 851 O O . LEU A 1 109 ? 22.805 -31.302 -45.868 1.00 84.25 109 LEU A O 1
ATOM 855 N N . ILE A 1 110 ? 21.968 -33.385 -45.783 1.00 87.62 110 ILE A N 1
ATOM 856 C CA . ILE A 1 110 ? 20.884 -33.070 -44.839 1.00 87.62 110 ILE A CA 1
ATOM 857 C C . ILE A 1 110 ? 21.458 -32.641 -43.482 1.00 87.62 110 ILE A C 1
ATOM 859 O O . ILE A 1 110 ? 21.013 -31.642 -42.924 1.00 87.62 110 ILE A O 1
ATOM 863 N N . LEU A 1 111 ? 22.478 -33.338 -42.972 1.00 89.00 111 LEU A N 1
ATOM 864 C CA . LEU A 1 111 ? 23.146 -32.976 -41.721 1.00 89.00 111 LEU A CA 1
ATOM 865 C C . LEU A 1 111 ? 23.831 -31.604 -41.814 1.00 89.00 111 LEU A C 1
ATOM 867 O O . LEU A 1 111 ? 23.716 -30.803 -40.891 1.00 89.00 111 LEU A O 1
ATOM 871 N N . GLY A 1 112 ? 24.489 -31.306 -42.939 1.00 88.50 112 GLY A N 1
ATOM 872 C CA . GLY A 1 112 ? 25.068 -29.988 -43.204 1.00 88.50 112 GLY A CA 1
ATOM 873 C C . GLY A 1 112 ? 24.013 -28.880 -43.237 1.00 88.50 112 GLY A C 1
ATOM 874 O O . GLY A 1 112 ? 24.213 -27.830 -42.637 1.00 88.50 112 GLY A O 1
ATOM 875 N N . LEU A 1 113 ? 22.858 -29.130 -43.861 1.00 91.31 113 LEU A N 1
ATOM 876 C CA . LEU A 1 113 ? 21.742 -28.179 -43.923 1.00 91.31 113 LEU A CA 1
ATOM 877 C C . LEU A 1 113 ? 21.123 -27.928 -42.539 1.00 91.31 113 LEU A C 1
ATOM 879 O O . LEU A 1 113 ? 20.830 -26.785 -42.199 1.00 91.31 113 LEU A O 1
ATOM 883 N N . ILE A 1 114 ? 20.991 -28.973 -41.714 1.00 92.00 114 ILE A N 1
ATOM 884 C CA . ILE A 1 114 ? 20.537 -28.852 -40.320 1.00 92.00 114 ILE A CA 1
ATOM 885 C C . ILE A 1 114 ? 21.540 -28.046 -39.492 1.00 92.00 114 ILE A C 1
ATOM 887 O O . ILE A 1 114 ? 21.127 -27.166 -38.744 1.00 92.00 114 ILE A O 1
ATOM 891 N N . LEU A 1 115 ? 22.846 -28.297 -39.633 1.00 93.00 115 LEU A N 1
ATOM 892 C CA . LEU A 1 115 ? 23.878 -27.546 -38.912 1.00 93.00 115 LEU A CA 1
ATOM 893 C C . LEU A 1 115 ? 23.901 -26.070 -39.315 1.00 93.00 115 LEU A C 1
ATOM 895 O O . LEU A 1 115 ? 23.983 -25.210 -38.443 1.00 93.00 115 LEU A O 1
ATOM 899 N N . VAL A 1 116 ? 23.771 -25.767 -40.609 1.00 92.69 116 VAL A N 1
ATOM 900 C CA . VAL A 1 116 ? 23.666 -24.385 -41.102 1.00 92.69 116 VAL A CA 1
ATOM 901 C C . VAL A 1 116 ? 22.382 -23.722 -40.601 1.00 92.69 116 VAL A C 1
ATOM 903 O O . VAL A 1 116 ? 22.430 -22.583 -40.147 1.00 92.69 116 VAL A O 1
ATOM 906 N N . GLY A 1 117 ? 21.251 -24.432 -40.615 1.00 93.56 117 GLY A N 1
ATOM 907 C CA . GLY A 1 117 ? 19.986 -23.936 -40.070 1.00 93.56 117 GLY A CA 1
ATOM 908 C C . GLY A 1 117 ? 20.063 -23.661 -38.566 1.00 93.56 117 GLY A C 1
ATOM 909 O O . GLY A 1 117 ? 19.649 -22.598 -38.113 1.00 93.56 117 GLY A O 1
ATOM 910 N N . MET A 1 118 ? 20.660 -24.574 -37.797 1.00 93.88 118 MET A N 1
ATOM 911 C CA . MET A 1 118 ? 20.874 -24.413 -36.357 1.00 93.88 118 MET A CA 1
ATOM 912 C C . MET A 1 118 ? 21.827 -23.249 -36.065 1.00 93.88 118 MET A C 1
ATOM 914 O O . MET A 1 118 ? 21.547 -22.434 -35.194 1.00 93.88 118 MET A O 1
ATOM 918 N N . PHE A 1 119 ? 22.921 -23.128 -36.819 1.00 92.75 119 PHE A N 1
ATOM 919 C CA . PHE A 1 119 ? 23.868 -22.023 -36.685 1.00 92.75 119 PHE A CA 1
ATOM 920 C C . PHE A 1 119 ? 23.210 -20.678 -37.014 1.00 92.75 119 PHE A C 1
ATOM 922 O O . PHE A 1 119 ? 23.312 -19.737 -36.232 1.00 92.75 119 PHE A O 1
ATOM 929 N N . SER A 1 120 ? 22.454 -20.608 -38.113 1.00 91.94 120 SER A N 1
ATOM 930 C CA . SER A 1 120 ? 21.676 -19.422 -38.483 1.00 91.94 120 SER A CA 1
ATOM 931 C C . SER A 1 120 ? 20.660 -19.045 -37.403 1.00 91.94 120 SER A C 1
ATOM 933 O O . SER A 1 120 ? 20.500 -17.866 -37.099 1.00 91.94 120 SER A O 1
ATOM 935 N N . PHE A 1 121 ? 19.986 -20.029 -36.804 1.00 92.75 121 PHE A N 1
ATOM 936 C CA . PHE A 1 121 ? 19.034 -19.809 -35.718 1.00 92.75 121 PHE A CA 1
ATOM 937 C C . PHE A 1 121 ? 19.713 -19.273 -34.451 1.00 92.75 121 PHE A C 1
ATOM 939 O O . PHE A 1 121 ? 19.207 -18.338 -33.829 1.00 92.75 121 PHE A O 1
ATOM 946 N N . VAL A 1 122 ? 20.879 -19.816 -34.086 1.00 92.19 122 VAL A N 1
ATOM 947 C CA . VAL A 1 122 ? 21.676 -19.338 -32.946 1.00 92.19 122 VAL A CA 1
ATOM 948 C C . VAL A 1 122 ? 22.160 -17.909 -33.190 1.00 92.19 122 VAL A C 1
ATOM 950 O O . VAL A 1 122 ? 21.965 -17.055 -32.329 1.00 92.19 122 VAL A O 1
ATOM 953 N N . CYS A 1 123 ? 22.718 -17.615 -34.367 1.00 89.38 123 CYS A N 1
ATOM 954 C CA . CYS A 1 123 ? 23.142 -16.260 -34.720 1.00 89.38 123 CYS A CA 1
ATOM 955 C C . CYS A 1 123 ? 21.976 -15.268 -34.669 1.00 89.38 123 CYS A C 1
ATOM 957 O O . CYS A 1 123 ? 22.107 -14.217 -34.049 1.00 89.38 123 CYS A O 1
ATOM 959 N N . MET A 1 124 ? 20.822 -15.619 -35.243 1.00 89.38 124 MET A N 1
ATOM 960 C CA . MET A 1 124 ? 19.635 -14.762 -35.209 1.00 89.38 124 MET A CA 1
ATOM 961 C C . MET A 1 124 ? 19.131 -14.539 -33.779 1.00 89.38 124 MET A C 1
ATOM 963 O O . MET A 1 124 ? 18.797 -13.413 -33.417 1.00 89.38 124 MET A O 1
ATOM 967 N N . SER A 1 125 ? 19.143 -15.580 -32.945 1.00 82.50 125 SER A N 1
ATOM 968 C CA . SER A 1 125 ? 18.761 -15.485 -31.531 1.00 82.50 125 SER A CA 1
ATOM 969 C C . SER A 1 125 ? 19.695 -14.560 -30.745 1.00 82.50 125 SER A C 1
ATOM 971 O O . SER A 1 125 ? 19.222 -13.738 -29.963 1.00 82.50 125 SER A O 1
ATOM 973 N N . ILE A 1 126 ? 21.009 -14.635 -30.987 1.00 83.81 126 ILE A N 1
ATOM 974 C CA . ILE A 1 126 ? 21.997 -13.726 -30.384 1.00 83.81 126 ILE A CA 1
ATOM 975 C C . ILE A 1 126 ? 21.754 -12.289 -30.852 1.00 83.81 126 ILE A C 1
ATOM 977 O O . ILE A 1 126 ? 21.710 -11.387 -30.022 1.00 83.81 126 ILE A O 1
ATOM 981 N N . THR A 1 127 ? 21.549 -12.055 -32.151 1.00 81.56 127 THR A N 1
ATOM 982 C CA . THR A 1 127 ? 21.286 -10.708 -32.682 1.00 81.56 127 THR A CA 1
ATOM 983 C C . THR A 1 127 ? 20.027 -10.089 -32.076 1.00 81.56 127 THR A C 1
ATOM 985 O O . THR A 1 127 ? 20.066 -8.937 -31.648 1.00 81.56 127 THR A O 1
ATOM 988 N N . VAL A 1 128 ? 18.930 -10.846 -31.988 1.00 80.69 128 VAL A N 1
ATOM 989 C CA . VAL A 1 128 ? 17.685 -10.381 -31.355 1.00 80.69 128 VAL A CA 1
ATOM 990 C C . VAL A 1 128 ? 17.894 -10.122 -29.860 1.00 80.69 128 VAL A C 1
ATOM 992 O O . VAL A 1 128 ? 17.476 -9.079 -29.366 1.00 80.69 128 VAL A O 1
ATOM 995 N N . GLY A 1 129 ? 18.592 -11.012 -29.148 1.00 72.50 129 GLY A N 1
ATOM 996 C CA . GLY A 1 129 ? 18.915 -10.823 -27.730 1.00 72.50 129 GLY A CA 1
ATOM 997 C C . GLY A 1 129 ? 19.747 -9.564 -27.476 1.00 72.50 129 GLY A C 1
ATOM 998 O O . GLY A 1 129 ? 19.422 -8.778 -26.590 1.00 72.50 129 GLY A O 1
ATOM 999 N N . MET A 1 130 ? 20.763 -9.315 -28.306 1.00 74.44 130 MET A N 1
ATOM 1000 C CA . MET A 1 130 ? 21.560 -8.085 -28.258 1.00 74.44 130 MET A CA 1
ATOM 1001 C C . MET A 1 130 ? 20.689 -6.855 -28.548 1.00 74.44 130 MET A C 1
ATOM 1003 O O . MET A 1 130 ? 20.772 -5.867 -27.831 1.00 74.44 130 MET A O 1
ATOM 1007 N N . MET A 1 131 ? 19.804 -6.903 -29.545 1.00 74.31 131 MET A N 1
ATOM 1008 C CA . MET A 1 131 ? 18.921 -5.774 -29.858 1.00 74.31 131 MET A CA 1
ATOM 1009 C C . MET A 1 131 ? 17.975 -5.420 -28.699 1.00 74.31 131 MET A C 1
ATOM 1011 O O . MET A 1 131 ? 17.724 -4.244 -28.453 1.00 74.31 131 MET A O 1
ATOM 1015 N N . VAL A 1 132 ? 17.481 -6.420 -27.967 1.00 72.06 132 VAL A N 1
ATOM 1016 C CA . VAL A 1 132 ? 16.615 -6.222 -26.795 1.00 72.06 132 VAL A CA 1
ATOM 1017 C C . VAL A 1 132 ? 17.406 -5.673 -25.601 1.00 72.06 132 VAL A C 1
ATOM 1019 O O . VAL A 1 132 ? 16.966 -4.720 -24.960 1.00 72.06 132 VAL A O 1
ATOM 1022 N N . ILE A 1 133 ? 18.595 -6.218 -25.323 1.00 70.94 133 ILE A N 1
ATOM 1023 C CA . ILE A 1 133 ? 19.441 -5.775 -24.202 1.00 70.94 133 ILE A CA 1
ATOM 1024 C C . ILE A 1 133 ? 19.983 -4.364 -24.437 1.00 70.94 133 ILE A C 1
ATOM 1026 O O . ILE A 1 133 ? 19.911 -3.527 -23.543 1.00 70.94 133 ILE A O 1
ATOM 1030 N N . TYR A 1 134 ? 20.479 -4.070 -25.636 1.00 71.38 134 TYR A N 1
ATOM 1031 C CA . TYR A 1 134 ? 21.056 -2.765 -25.976 1.00 71.38 134 TYR A CA 1
ATOM 1032 C C . TYR A 1 134 ? 20.025 -1.759 -26.510 1.00 71.38 134 TYR A C 1
ATOM 1034 O O . TYR A 1 134 ? 20.389 -0.651 -26.900 1.00 71.38 134 TYR A O 1
ATOM 1042 N N . GLY A 1 135 ? 18.742 -2.126 -26.543 1.00 74.94 135 GLY A N 1
ATOM 1043 C CA . GLY A 1 135 ? 17.655 -1.214 -26.877 1.00 74.94 135 GLY A CA 1
ATOM 1044 C C . GLY A 1 135 ? 17.394 -0.184 -25.772 1.00 74.94 135 GLY A C 1
ATOM 1045 O O . GLY A 1 135 ? 17.676 -0.421 -24.600 1.00 74.94 135 GLY A O 1
ATOM 1046 N N . ASN A 1 136 ? 16.788 0.945 -26.146 1.00 79.44 136 ASN A N 1
ATOM 1047 C CA . ASN A 1 136 ? 16.459 2.060 -25.245 1.00 79.44 136 ASN A CA 1
ATOM 1048 C C . ASN A 1 136 ? 15.205 1.828 -24.369 1.00 79.44 136 ASN A C 1
ATOM 1050 O O . ASN A 1 136 ? 14.742 2.753 -23.705 1.00 79.44 136 ASN A O 1
ATOM 1054 N N . GLY A 1 137 ? 14.627 0.623 -24.399 1.00 86.38 137 GLY A N 1
ATOM 1055 C CA . GLY A 1 137 ? 13.418 0.261 -23.653 1.00 86.38 137 GLY A CA 1
ATOM 1056 C C . GLY A 1 137 ? 13.699 -0.711 -22.510 1.00 86.38 137 GLY A C 1
ATOM 1057 O O . GLY A 1 137 ? 14.693 -1.429 -22.521 1.00 86.38 137 GLY A O 1
ATOM 1058 N N . ILE A 1 138 ? 12.821 -0.770 -21.519 1.00 88.06 138 ILE A N 1
ATOM 1059 C CA . ILE A 1 138 ? 12.867 -1.725 -20.408 1.00 88.06 138 ILE A CA 1
ATOM 1060 C C . ILE A 1 138 ? 12.727 -3.156 -20.948 1.00 88.06 138 ILE A C 1
ATOM 1062 O O . ILE A 1 138 ? 12.036 -3.395 -21.941 1.00 88.06 138 ILE A O 1
ATOM 1066 N N . LEU A 1 139 ? 13.416 -4.120 -20.329 1.00 87.25 139 LEU A N 1
ATOM 1067 C CA . LEU A 1 139 ? 13.396 -5.505 -20.805 1.00 87.25 139 LEU A CA 1
ATOM 1068 C C . LEU A 1 139 ? 11.980 -6.109 -20.726 1.00 87.25 139 LEU A C 1
ATOM 1070 O O . LEU A 1 139 ? 11.232 -5.816 -19.791 1.00 87.25 139 LEU A O 1
ATOM 1074 N N . PRO A 1 140 ? 11.590 -6.970 -21.685 1.00 85.44 140 PRO A N 1
ATOM 1075 C CA . PRO A 1 140 ? 10.309 -7.664 -21.633 1.00 85.44 140 PRO A CA 1
ATOM 1076 C C . PRO A 1 140 ? 10.126 -8.446 -20.327 1.00 85.44 140 PRO A C 1
ATOM 1078 O O . PRO A 1 140 ? 11.066 -9.046 -19.816 1.00 85.44 140 PRO A O 1
ATOM 1081 N N . GLY A 1 141 ? 8.898 -8.473 -19.804 1.00 83.12 141 GLY A N 1
ATOM 1082 C CA . GLY A 1 141 ? 8.566 -9.220 -18.586 1.00 83.12 141 GLY A CA 1
ATOM 1083 C C . GLY A 1 141 ? 8.884 -8.499 -17.274 1.00 83.12 141 GLY A C 1
ATOM 1084 O O . GLY A 1 141 ? 8.538 -9.034 -16.223 1.00 83.12 141 GLY A O 1
ATOM 1085 N N . VAL A 1 142 ? 9.480 -7.304 -17.321 1.00 88.88 142 VAL A N 1
ATOM 1086 C CA . VAL A 1 142 ? 9.639 -6.439 -16.148 1.00 88.88 142 VAL A CA 1
ATOM 1087 C C . VAL A 1 142 ? 8.311 -5.769 -15.803 1.00 88.88 142 VAL A C 1
ATOM 1089 O O . VAL A 1 142 ? 7.642 -5.185 -16.660 1.00 88.88 142 VAL A O 1
ATOM 1092 N N . GLN A 1 143 ? 7.945 -5.852 -14.533 1.00 89.50 143 GLN A N 1
ATOM 1093 C CA . GLN A 1 143 ? 6.770 -5.216 -13.956 1.00 89.50 143 GLN A CA 1
ATOM 1094 C C . GLN A 1 143 ? 7.174 -4.515 -12.658 1.00 89.50 143 GLN A C 1
ATOM 1096 O O . GLN A 1 143 ? 8.133 -4.938 -12.012 1.00 89.50 143 GLN A O 1
ATOM 1101 N N . ALA A 1 144 ? 6.470 -3.453 -12.285 1.00 89.00 144 ALA A N 1
ATOM 1102 C CA . ALA A 1 144 ? 6.624 -2.829 -10.976 1.00 89.00 144 ALA A CA 1
ATOM 1103 C C . ALA A 1 144 ? 5.277 -2.300 -10.492 1.00 89.00 144 ALA A C 1
ATOM 1105 O O . ALA A 1 144 ? 4.533 -1.708 -11.276 1.00 89.00 144 ALA A O 1
ATOM 1106 N N . ALA A 1 145 ? 4.972 -2.496 -9.207 1.00 83.50 145 ALA A N 1
ATOM 1107 C CA . ALA A 1 145 ? 3.693 -2.112 -8.606 1.00 83.50 145 ALA A CA 1
ATOM 1108 C C . ALA A 1 145 ? 2.469 -2.679 -9.364 1.00 83.50 145 ALA A C 1
ATOM 1110 O O . ALA A 1 145 ? 1.419 -2.039 -9.420 1.00 83.50 145 ALA A O 1
ATOM 1111 N N . GLY A 1 146 ? 2.606 -3.849 -10.004 1.00 84.62 146 GLY A N 1
ATOM 1112 C CA . GLY A 1 146 ? 1.557 -4.437 -10.849 1.00 84.62 146 GLY A CA 1
ATOM 1113 C C . GLY A 1 146 ? 1.411 -3.825 -12.252 1.00 84.62 146 GLY A C 1
ATOM 1114 O O . GLY A 1 146 ? 0.575 -4.294 -13.026 1.00 84.62 146 GLY A O 1
ATOM 1115 N N . VAL A 1 147 ? 2.233 -2.834 -12.611 1.00 89.06 147 VAL A N 1
ATOM 1116 C CA . VAL A 1 147 ? 2.268 -2.196 -13.938 1.00 89.06 147 VAL A CA 1
ATOM 1117 C C . VAL A 1 147 ? 3.299 -2.898 -14.820 1.00 89.06 147 VAL A C 1
ATOM 1119 O O . VAL A 1 147 ? 4.440 -3.111 -14.410 1.00 89.06 147 VAL A O 1
ATOM 1122 N N . ASN A 1 148 ? 2.929 -3.252 -16.054 1.00 91.50 148 ASN A N 1
ATOM 1123 C CA . ASN A 1 148 ? 3.858 -3.868 -17.005 1.00 91.50 148 ASN A CA 1
ATOM 1124 C C . ASN A 1 148 ? 4.683 -2.803 -17.728 1.00 91.50 148 ASN A C 1
ATOM 1126 O O . ASN A 1 148 ? 4.143 -2.023 -18.506 1.00 91.50 148 ASN A O 1
ATOM 1130 N N . LEU A 1 149 ? 5.994 -2.806 -17.487 1.00 91.75 149 LEU A N 1
ATOM 1131 C CA . LEU A 1 149 ? 6.922 -1.810 -18.025 1.00 91.75 149 LEU A CA 1
ATOM 1132 C C . LEU A 1 149 ? 7.712 -2.331 -19.231 1.00 91.75 149 LEU A C 1
ATOM 1134 O O . LEU A 1 149 ? 8.439 -1.577 -19.873 1.00 91.75 149 LEU A O 1
ATOM 1138 N N . GLY A 1 150 ? 7.602 -3.623 -19.545 1.00 89.75 150 GLY A N 1
ATOM 1139 C CA . GLY A 1 150 ? 8.399 -4.260 -20.585 1.00 89.75 150 GLY A CA 1
ATOM 1140 C C . GLY A 1 150 ? 8.196 -3.620 -21.959 1.00 89.75 150 GLY A C 1
ATOM 1141 O O . GLY A 1 150 ? 7.076 -3.494 -22.446 1.00 89.75 150 GLY A O 1
ATOM 1142 N N . GLY A 1 151 ? 9.297 -3.250 -22.611 1.00 87.75 151 GLY A N 1
ATOM 1143 C CA . GLY A 1 151 ? 9.307 -2.597 -23.920 1.00 87.75 151 GLY A CA 1
ATOM 1144 C C . GLY A 1 151 ? 9.076 -1.083 -23.892 1.00 87.75 151 GLY A C 1
ATOM 1145 O O . GLY A 1 151 ? 9.320 -0.443 -24.913 1.00 87.75 151 GLY A O 1
ATOM 1146 N N . MET A 1 152 ? 8.669 -0.503 -22.757 1.00 92.06 152 MET A N 1
ATOM 1147 C CA . MET A 1 152 ? 8.515 0.948 -22.608 1.00 92.06 152 MET A CA 1
ATOM 1148 C C . MET A 1 152 ? 9.876 1.631 -22.478 1.00 92.06 152 MET A C 1
ATOM 1150 O O . MET A 1 152 ? 10.803 1.087 -21.875 1.00 92.06 152 MET A O 1
ATOM 1154 N N . SER A 1 153 ? 10.008 2.848 -23.000 1.00 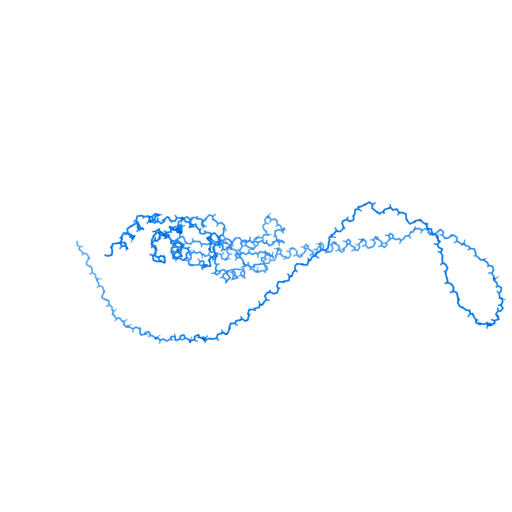91.94 153 SER A N 1
ATOM 1155 C CA . SER A 1 153 ? 11.115 3.731 -22.617 1.00 91.94 153 SER A CA 1
ATOM 1156 C C . SER A 1 153 ? 11.005 4.128 -21.140 1.00 91.94 153 SER A C 1
ATOM 1158 O O . SER A 1 153 ? 9.934 4.058 -20.540 1.00 91.94 153 SER A O 1
ATOM 1160 N N . GLN A 1 154 ? 12.102 4.598 -20.544 1.00 91.69 154 GLN A N 1
ATOM 1161 C CA . GLN A 1 154 ? 12.100 5.051 -19.147 1.00 91.69 154 GLN A CA 1
ATOM 1162 C C . GLN A 1 154 ? 11.054 6.153 -18.884 1.00 91.69 154 GLN A C 1
ATOM 1164 O O . GLN A 1 154 ? 10.397 6.147 -17.849 1.00 91.69 154 GLN A O 1
ATOM 1169 N N . GLN A 1 155 ? 10.860 7.066 -19.841 1.00 92.81 155 GLN A N 1
ATOM 1170 C CA . GLN A 1 155 ? 9.890 8.164 -19.743 1.00 92.81 155 GLN A CA 1
ATOM 1171 C C . GLN A 1 155 ? 8.443 7.667 -19.850 1.00 92.81 155 GLN A C 1
ATOM 1173 O O . GLN A 1 155 ? 7.578 8.105 -19.097 1.00 92.81 155 GLN A O 1
ATOM 1178 N N . GLU A 1 156 ? 8.170 6.733 -20.765 1.00 94.19 156 GLU A N 1
ATOM 1179 C CA . GLU A 1 156 ? 6.846 6.109 -20.883 1.00 94.19 156 GLU A CA 1
ATOM 1180 C C . GLU A 1 156 ? 6.505 5.294 -19.635 1.00 94.19 156 GLU A C 1
ATOM 1182 O O . GLU A 1 156 ? 5.389 5.392 -19.130 1.00 94.19 156 GLU A O 1
ATOM 1187 N N . ALA A 1 157 ? 7.477 4.549 -19.105 1.00 94.19 157 ALA A N 1
ATOM 1188 C CA . ALA A 1 157 ? 7.328 3.778 -17.879 1.00 94.19 157 ALA A CA 1
ATOM 1189 C C . ALA A 1 157 ? 7.046 4.675 -16.670 1.00 94.19 157 ALA A C 1
ATOM 1191 O O . ALA A 1 157 ? 6.162 4.372 -15.876 1.00 94.19 157 ALA A O 1
ATOM 1192 N N . GLU A 1 158 ? 7.739 5.808 -16.549 1.00 94.69 158 GLU A N 1
ATOM 1193 C CA . GLU A 1 158 ? 7.471 6.797 -15.505 1.00 94.69 158 GLU A CA 1
ATOM 1194 C C . GLU A 1 158 ? 6.021 7.308 -15.569 1.00 94.69 158 GLU A C 1
ATOM 1196 O O . GLU A 1 158 ? 5.330 7.360 -14.550 1.00 94.69 158 GLU A O 1
ATOM 1201 N N . ILE A 1 159 ? 5.538 7.656 -16.766 1.00 95.00 159 ILE A N 1
ATOM 1202 C CA . ILE A 1 159 ? 4.159 8.122 -16.971 1.00 95.00 159 ILE A CA 1
ATOM 1203 C C . ILE A 1 159 ? 3.153 7.010 -16.649 1.00 95.00 159 ILE A C 1
ATOM 1205 O O . ILE A 1 159 ? 2.159 7.270 -15.971 1.00 95.00 159 ILE A O 1
ATOM 1209 N N . ALA A 1 160 ? 3.408 5.780 -17.104 1.00 93.94 160 ALA A N 1
ATOM 1210 C CA . ALA A 1 160 ? 2.556 4.626 -16.826 1.00 93.94 160 ALA A CA 1
ATOM 1211 C C . ALA A 1 160 ? 2.448 4.367 -15.317 1.00 93.94 160 ALA A C 1
ATOM 1213 O O . ALA A 1 160 ? 1.345 4.293 -14.782 1.00 93.94 160 ALA A O 1
ATOM 1214 N N . LEU A 1 161 ? 3.583 4.350 -14.614 1.00 92.62 161 LEU A N 1
ATOM 1215 C CA . LEU A 1 161 ? 3.644 4.175 -13.165 1.00 92.62 161 LEU A CA 1
ATOM 1216 C C . LEU A 1 161 ? 2.855 5.259 -12.417 1.00 92.62 161 LEU A C 1
ATOM 1218 O O . LEU A 1 161 ? 2.075 4.935 -11.525 1.00 92.62 161 LEU A O 1
ATOM 1222 N N . ARG A 1 162 ? 2.999 6.538 -12.798 1.00 91.12 162 ARG A N 1
ATOM 1223 C CA . ARG A 1 162 ? 2.243 7.648 -12.182 1.00 91.12 162 ARG A CA 1
ATOM 1224 C C . ARG A 1 162 ? 0.733 7.539 -12.409 1.00 91.12 162 ARG A C 1
ATOM 1226 O O . ARG A 1 162 ? -0.034 7.951 -11.544 1.00 91.12 162 ARG A O 1
ATOM 1233 N N . ASN A 1 163 ? 0.311 7.036 -13.567 1.00 91.62 163 ASN A N 1
ATOM 1234 C CA . ASN A 1 163 ? -1.103 6.954 -13.933 1.00 91.62 163 ASN A CA 1
ATOM 1235 C C . ASN A 1 163 ? -1.799 5.723 -13.348 1.00 91.62 163 ASN A C 1
ATOM 1237 O O . ASN A 1 163 ? -2.983 5.789 -13.026 1.00 91.62 163 ASN A O 1
ATOM 1241 N N . GLU A 1 164 ? -1.089 4.601 -13.248 1.00 89.62 164 GLU A N 1
ATOM 1242 C CA . GLU A 1 164 ? -1.669 3.327 -12.821 1.00 89.62 164 GLU A CA 1
ATOM 1243 C C . GLU A 1 164 ? -1.545 3.096 -11.312 1.00 89.62 164 GLU A C 1
ATOM 1245 O O . GLU A 1 164 ? -2.464 2.528 -10.712 1.00 89.62 164 GLU A O 1
ATOM 1250 N N . TRP A 1 165 ? -0.486 3.596 -10.659 1.00 87.75 165 TRP A N 1
ATOM 1251 C CA . TRP A 1 165 ? -0.341 3.462 -9.209 1.00 87.75 165 TRP A CA 1
ATOM 1252 C C . TRP A 1 165 ? -1.243 4.459 -8.460 1.00 87.75 165 TRP A C 1
ATOM 1254 O O . TRP A 1 165 ? -0.833 5.520 -7.992 1.00 87.75 165 TRP A O 1
ATOM 1264 N N . THR A 1 166 ? -2.515 4.084 -8.344 1.00 88.62 166 THR A N 1
ATOM 1265 C CA . THR A 1 166 ? -3.586 4.906 -7.752 1.00 88.62 166 THR A CA 1
ATOM 1266 C C . THR A 1 166 ? -4.115 4.356 -6.430 1.00 88.62 166 THR A C 1
ATOM 1268 O O . THR A 1 166 ? -4.681 5.107 -5.634 1.00 88.62 166 THR A O 1
ATOM 1271 N N . ALA A 1 167 ? -3.910 3.064 -6.174 1.00 89.12 167 ALA A N 1
ATOM 1272 C CA . ALA A 1 167 ? -4.370 2.373 -4.979 1.00 89.12 167 ALA A CA 1
ATOM 1273 C C . ALA A 1 167 ? -3.282 1.445 -4.426 1.00 89.12 167 ALA A C 1
ATOM 1275 O O . ALA A 1 167 ? -2.449 0.932 -5.172 1.00 89.12 167 ALA A O 1
ATOM 1276 N N . ILE A 1 168 ? -3.320 1.232 -3.115 1.00 89.62 168 ILE A N 1
ATOM 1277 C CA . ILE A 1 168 ? -2.593 0.183 -2.396 1.00 89.62 168 ILE A CA 1
ATOM 1278 C C . ILE A 1 168 ? -3.581 -0.641 -1.584 1.00 89.62 168 ILE A C 1
ATOM 1280 O O . ILE A 1 168 ? -4.609 -0.137 -1.124 1.00 89.62 168 ILE A O 1
ATOM 1284 N N . THR A 1 169 ? -3.256 -1.910 -1.402 1.00 91.56 169 THR A N 1
ATOM 1285 C CA . THR A 1 169 ? -4.037 -2.841 -0.601 1.00 91.56 169 THR A CA 1
ATOM 1286 C C . THR A 1 169 ? -3.551 -2.788 0.836 1.00 91.56 169 THR A C 1
ATOM 1288 O O . THR A 1 169 ? -2.384 -3.018 1.122 1.00 91.56 169 THR A O 1
ATOM 1291 N N . LEU A 1 170 ? -4.446 -2.499 1.764 1.00 92.62 170 LEU A N 1
ATOM 1292 C CA . LEU A 1 170 ? -4.215 -2.619 3.193 1.00 92.62 170 LEU A CA 1
ATOM 1293 C C . LEU A 1 170 ? -4.759 -3.963 3.647 1.00 92.62 170 LEU A C 1
ATOM 1295 O O . LEU A 1 170 ? -5.897 -4.295 3.315 1.00 92.62 170 LEU A O 1
ATOM 1299 N N . ARG A 1 171 ? -3.976 -4.725 4.403 1.00 93.31 171 ARG A N 1
ATOM 1300 C CA . ARG A 1 171 ? -4.341 -6.085 4.794 1.00 93.31 171 ARG A CA 1
ATOM 1301 C C . ARG A 1 171 ? -4.380 -6.252 6.306 1.00 93.31 171 ARG A C 1
ATOM 1303 O O . ARG A 1 171 ? -3.423 -5.935 7.002 1.00 93.31 171 ARG A O 1
ATOM 1310 N N . ASP A 1 172 ? -5.482 -6.805 6.794 1.00 92.31 172 ASP A N 1
ATOM 1311 C CA . ASP A 1 172 ? -5.684 -7.270 8.166 1.00 92.31 172 ASP A CA 1
ATOM 1312 C C . ASP A 1 172 ? -6.045 -8.765 8.133 1.00 92.31 172 ASP A C 1
ATOM 1314 O O . ASP A 1 172 ? -7.218 -9.141 8.050 1.00 92.31 172 ASP A O 1
ATOM 1318 N N . GLY A 1 173 ? -5.027 -9.632 8.153 1.00 88.81 173 GLY A N 1
ATOM 1319 C CA . GLY A 1 173 ? -5.212 -11.075 7.976 1.00 88.81 173 GLY A CA 1
ATOM 1320 C C . GLY A 1 173 ? -5.822 -11.388 6.607 1.00 88.81 173 GLY A C 1
ATOM 1321 O O . GLY A 1 173 ? -5.200 -11.120 5.585 1.00 88.81 173 GLY A O 1
ATOM 1322 N N . ASP A 1 174 ? -7.048 -11.912 6.595 1.00 89.06 174 ASP A N 1
ATOM 1323 C CA . ASP A 1 174 ? -7.803 -12.215 5.369 1.00 89.06 174 ASP A CA 1
ATOM 1324 C C . ASP A 1 174 ? -8.640 -11.026 4.852 1.00 89.06 174 ASP A C 1
ATOM 1326 O O . ASP A 1 174 ? -9.312 -11.132 3.825 1.00 89.06 174 ASP A O 1
ATOM 1330 N N . ARG A 1 175 ? -8.666 -9.896 5.574 1.00 91.94 175 ARG A N 1
ATOM 1331 C CA . ARG A 1 175 ? -9.410 -8.692 5.176 1.00 91.94 175 ARG A CA 1
ATOM 1332 C C . ARG A 1 175 ? -8.502 -7.779 4.367 1.00 91.94 175 ARG A C 1
ATOM 1334 O O . ARG A 1 175 ? -7.441 -7.391 4.845 1.00 91.94 175 ARG A O 1
ATOM 1341 N N . GLU A 1 176 ? -8.956 -7.384 3.186 1.00 93.62 176 GLU A N 1
ATOM 1342 C CA . GLU A 1 176 ? -8.256 -6.440 2.317 1.00 93.62 176 GLU A CA 1
ATOM 1343 C C . GLU A 1 176 ? -9.094 -5.176 2.104 1.00 93.62 176 GLU A C 1
ATOM 1345 O O . GLU A 1 176 ? -10.310 -5.239 1.905 1.00 93.62 176 GLU A O 1
ATOM 1350 N N . PHE A 1 177 ? -8.432 -4.023 2.134 1.00 92.19 177 PHE A N 1
ATOM 1351 C CA . PHE A 1 177 ? -9.032 -2.710 1.919 1.00 92.19 177 PHE A CA 1
ATOM 1352 C C . PHE A 1 177 ? -8.210 -1.949 0.890 1.00 92.19 177 PHE A C 1
ATOM 1354 O O . PHE A 1 177 ? -6.995 -1.860 1.015 1.00 92.19 177 PHE A O 1
ATOM 1361 N N . ALA A 1 178 ? -8.851 -1.349 -0.106 1.00 91.81 178 ALA A N 1
ATOM 1362 C CA . ALA A 1 178 ? -8.153 -0.436 -1.001 1.00 91.81 178 ALA A CA 1
ATOM 1363 C C . ALA A 1 178 ? -7.999 0.936 -0.328 1.00 91.81 178 ALA A C 1
ATOM 1365 O O . ALA A 1 178 ? -8.967 1.477 0.208 1.00 91.81 178 ALA A O 1
ATOM 1366 N N . SER A 1 179 ? -6.802 1.513 -0.391 1.00 91.94 179 SER A N 1
ATOM 1367 C CA . SER A 1 179 ? -6.523 2.874 0.066 1.00 91.94 179 SER A CA 1
ATOM 1368 C C . SER A 1 179 ? -5.724 3.645 -0.974 1.00 91.94 179 SER A C 1
ATOM 1370 O O . SER A 1 179 ? -4.965 3.072 -1.753 1.00 91.94 179 SER A O 1
ATOM 1372 N N . VAL A 1 180 ? -5.896 4.963 -0.989 1.00 91.94 180 VAL A N 1
ATOM 1373 C CA . VAL A 1 180 ? -5.123 5.849 -1.860 1.00 91.94 180 VAL A CA 1
ATOM 1374 C C . VAL A 1 180 ? -3.764 6.106 -1.194 1.00 91.94 180 VAL A C 1
ATOM 1376 O O . VAL A 1 180 ? -3.749 6.630 -0.079 1.00 91.94 180 VAL A O 1
ATOM 1379 N N . PRO A 1 181 ? -2.622 5.815 -1.850 1.00 91.38 181 PRO A N 1
ATOM 1380 C CA . PRO A 1 181 ? -1.289 5.980 -1.257 1.00 91.38 181 PRO A CA 1
ATOM 1381 C C . PRO A 1 181 ? -1.047 7.385 -0.700 1.00 91.38 181 PRO A C 1
ATOM 1383 O O . PRO A 1 181 ? -0.572 7.546 0.422 1.00 91.38 181 PRO A O 1
ATOM 1386 N N . GLY A 1 182 ? -1.470 8.410 -1.449 1.00 91.25 182 GLY A N 1
ATOM 1387 C CA . GLY A 1 182 ? -1.318 9.808 -1.049 1.00 91.25 182 GLY A CA 1
ATOM 1388 C C . GLY A 1 182 ? -2.077 10.178 0.229 1.00 91.25 182 GLY A C 1
ATOM 1389 O O . GLY A 1 182 ? -1.634 11.068 0.948 1.00 91.25 182 GLY A O 1
ATOM 1390 N N . ALA A 1 183 ? -3.169 9.478 0.561 1.00 92.44 183 ALA A N 1
ATOM 1391 C CA . ALA A 1 183 ? -3.885 9.680 1.824 1.00 92.44 183 ALA A CA 1
ATOM 1392 C C . ALA A 1 183 ? -3.097 9.153 3.037 1.00 92.44 183 ALA A C 1
ATOM 1394 O O . ALA A 1 183 ? -3.328 9.598 4.156 1.00 92.44 183 ALA A O 1
ATOM 1395 N N . LEU A 1 184 ? -2.156 8.233 2.806 1.00 92.69 184 LEU A N 1
ATOM 1396 C CA . LEU A 1 184 ? -1.235 7.695 3.808 1.00 92.69 184 LEU A CA 1
ATOM 1397 C C . LEU A 1 184 ? 0.157 8.343 3.731 1.00 92.69 184 LEU A C 1
ATOM 1399 O O . LEU A 1 184 ? 1.106 7.816 4.300 1.00 92.69 184 LEU A O 1
ATOM 1403 N N . GLY A 1 185 ? 0.324 9.446 2.992 1.00 92.25 185 GLY A N 1
ATOM 1404 C CA . GLY A 1 185 ? 1.636 10.083 2.836 1.00 92.25 185 GLY A CA 1
ATOM 1405 C C . GLY A 1 185 ? 2.658 9.249 2.056 1.00 92.25 185 GLY A C 1
ATOM 1406 O O . GLY A 1 185 ? 3.853 9.528 2.136 1.00 92.25 185 GLY A O 1
ATOM 1407 N N . ILE A 1 186 ? 2.206 8.233 1.313 1.00 91.31 186 ILE A N 1
ATOM 1408 C CA . ILE A 1 186 ? 3.052 7.361 0.495 1.00 91.31 186 ILE A CA 1
ATOM 1409 C C . ILE A 1 186 ? 3.040 7.887 -0.939 1.00 91.31 186 ILE A C 1
ATOM 1411 O O . ILE A 1 186 ? 1.979 8.055 -1.547 1.00 91.31 186 ILE A O 1
ATOM 1415 N N . GLN A 1 187 ? 4.224 8.135 -1.487 1.00 90.44 187 GLN A N 1
ATOM 1416 C CA . GLN A 1 187 ? 4.412 8.625 -2.849 1.00 90.44 187 GLN A CA 1
ATOM 1417 C C . GLN A 1 187 ? 5.339 7.703 -3.636 1.00 90.44 187 GLN A C 1
ATOM 1419 O O . GLN A 1 187 ? 6.333 7.206 -3.116 1.00 90.44 187 GLN A O 1
ATOM 1424 N N . LEU A 1 188 ? 5.025 7.510 -4.913 1.00 90.81 188 LEU A N 1
ATOM 1425 C CA . LEU A 1 188 ? 5.870 6.798 -5.864 1.00 90.81 188 LEU A CA 1
ATOM 1426 C C . LEU A 1 188 ? 7.001 7.694 -6.367 1.00 90.81 188 LEU A C 1
ATOM 1428 O O . LEU A 1 188 ? 6.729 8.716 -7.005 1.00 90.81 188 LEU A O 1
ATOM 1432 N N . ASP A 1 189 ? 8.252 7.260 -6.219 1.00 92.06 189 ASP A N 1
ATOM 1433 C CA . ASP A 1 189 ? 9.330 7.778 -7.060 1.00 92.06 189 ASP A CA 1
ATOM 1434 C C . ASP A 1 189 ? 9.331 7.030 -8.401 1.00 92.06 189 ASP A C 1
ATOM 1436 O O . ASP A 1 189 ? 10.026 6.031 -8.614 1.00 92.06 189 ASP A O 1
ATOM 1440 N N . ALA A 1 190 ? 8.482 7.504 -9.314 1.00 92.69 190 ALA A N 1
ATOM 1441 C CA . ALA A 1 190 ? 8.284 6.882 -10.622 1.00 92.69 190 ALA A CA 1
ATOM 1442 C C . ALA A 1 190 ? 9.557 6.928 -11.472 1.00 92.69 190 ALA A C 1
ATOM 1444 O O . ALA A 1 190 ? 9.824 5.998 -12.230 1.00 92.69 190 ALA A O 1
ATOM 1445 N N . ALA A 1 191 ? 10.349 7.994 -11.329 1.00 93.69 191 ALA A N 1
ATOM 1446 C CA . ALA A 1 191 ? 11.555 8.202 -12.115 1.00 93.69 191 ALA A CA 1
ATOM 1447 C C . ALA A 1 191 ? 12.655 7.223 -11.688 1.00 93.69 191 ALA A C 1
ATOM 1449 O O . ALA A 1 191 ? 13.230 6.537 -12.539 1.00 93.69 191 ALA A O 1
ATOM 1450 N N . GLN A 1 192 ? 12.901 7.099 -10.378 1.00 92.50 192 GLN A N 1
ATOM 1451 C CA . GLN A 1 192 ? 13.870 6.130 -9.860 1.00 92.50 192 GLN A CA 1
ATOM 1452 C C . GLN A 1 192 ? 13.406 4.687 -10.078 1.00 92.50 192 GLN A C 1
ATOM 1454 O O . GLN A 1 192 ? 14.209 3.835 -10.454 1.00 92.50 192 GLN A O 1
ATOM 1459 N N . THR A 1 193 ? 12.109 4.409 -9.922 1.00 91.81 193 THR A N 1
ATOM 1460 C CA . THR A 1 193 ? 11.551 3.076 -10.204 1.00 91.81 193 THR A CA 1
ATOM 1461 C C . THR A 1 193 ? 11.734 2.695 -11.673 1.00 91.81 193 THR A C 1
ATOM 1463 O O . THR A 1 193 ? 12.203 1.598 -11.970 1.00 91.81 193 THR A O 1
ATOM 1466 N N . ALA A 1 194 ? 11.430 3.606 -12.605 1.00 92.81 194 ALA A N 1
ATOM 1467 C CA . ALA A 1 194 ? 11.641 3.378 -14.032 1.00 92.81 194 ALA A CA 1
ATOM 1468 C C . ALA A 1 194 ? 13.130 3.206 -14.378 1.00 92.81 194 ALA A C 1
ATOM 1470 O O . ALA A 1 194 ? 13.467 2.388 -15.233 1.00 92.81 194 ALA A O 1
ATOM 1471 N N . GLN A 1 195 ? 14.028 3.933 -13.702 1.00 91.81 195 GLN A N 1
ATOM 1472 C CA . GLN A 1 195 ? 15.473 3.760 -13.863 1.00 91.81 195 GLN A CA 1
ATOM 1473 C C . GLN A 1 195 ? 15.928 2.364 -13.426 1.00 91.81 195 GLN A C 1
ATOM 1475 O O . GLN A 1 195 ? 16.582 1.660 -14.193 1.00 91.81 195 GLN A O 1
ATOM 1480 N N . MET A 1 196 ? 15.537 1.938 -12.226 1.00 89.56 196 MET A N 1
ATOM 1481 C CA . MET A 1 196 ? 15.853 0.607 -11.711 1.00 89.56 196 MET A CA 1
ATOM 1482 C C . MET A 1 196 ? 15.276 -0.494 -12.613 1.00 89.56 196 MET A C 1
ATOM 1484 O O . MET A 1 196 ? 15.949 -1.483 -12.898 1.00 89.56 196 MET A O 1
ATOM 1488 N N . ALA A 1 197 ? 14.066 -0.291 -13.141 1.00 89.62 197 ALA A N 1
ATOM 1489 C CA . ALA A 1 197 ? 13.463 -1.187 -14.122 1.00 89.62 197 ALA A CA 1
ATOM 1490 C C . ALA A 1 197 ? 14.232 -1.257 -15.442 1.00 89.62 197 ALA A C 1
ATOM 1492 O O . ALA A 1 197 ? 14.336 -2.326 -16.045 1.00 89.62 197 ALA A O 1
ATOM 1493 N N . PHE A 1 198 ? 14.809 -0.144 -15.884 1.00 88.31 198 PHE A N 1
ATOM 1494 C CA . PHE A 1 198 ? 15.668 -0.117 -17.059 1.00 88.31 198 PHE A CA 1
ATOM 1495 C C . PHE A 1 198 ? 17.007 -0.828 -16.820 1.00 88.31 198 PHE A C 1
ATOM 1497 O O . PHE A 1 198 ? 17.490 -1.538 -17.703 1.00 88.31 198 PHE A O 1
ATOM 1504 N N . GLU A 1 199 ? 17.597 -0.684 -15.638 1.00 86.88 199 GLU A N 1
ATOM 1505 C CA . GLU A 1 199 ? 18.864 -1.328 -15.269 1.00 86.88 199 GLU A CA 1
ATOM 1506 C C . GLU A 1 199 ? 18.713 -2.839 -15.006 1.00 86.88 199 GLU A C 1
ATOM 1508 O O . GLU A 1 199 ? 19.681 -3.602 -15.144 1.00 86.88 199 GLU A O 1
ATOM 1513 N N . GLN A 1 200 ? 17.493 -3.298 -14.702 1.00 83.38 200 GLN A N 1
ATOM 1514 C CA . GLN A 1 200 ? 17.177 -4.709 -14.499 1.00 83.38 200 GLN A CA 1
ATOM 1515 C C . GLN A 1 200 ? 17.599 -5.552 -15.709 1.00 83.38 200 GLN A C 1
ATOM 1517 O O . GLN A 1 200 ? 17.214 -5.290 -16.845 1.00 83.38 200 GLN A O 1
ATOM 1522 N N . GLY A 1 201 ? 18.404 -6.591 -15.464 1.00 74.38 201 GLY A N 1
ATOM 1523 C CA . GLY A 1 201 ? 18.909 -7.502 -16.502 1.00 74.38 201 GLY A CA 1
ATOM 1524 C C . GLY A 1 201 ? 19.989 -6.918 -17.427 1.00 74.38 201 GLY A C 1
ATOM 1525 O O . GLY A 1 201 ? 20.472 -7.636 -18.303 1.00 74.38 201 GLY A O 1
ATOM 1526 N N . ARG A 1 202 ? 20.398 -5.654 -17.225 1.00 77.81 202 ARG A N 1
ATOM 1527 C CA . ARG A 1 202 ? 21.532 -4.999 -17.913 1.00 77.81 202 ARG A CA 1
ATOM 1528 C C . ARG A 1 202 ? 22.790 -4.881 -17.043 1.00 77.81 202 ARG A C 1
ATOM 1530 O O . ARG A 1 202 ? 23.871 -4.631 -17.570 1.00 77.81 202 ARG A O 1
ATOM 1537 N N . GLY A 1 203 ? 22.655 -5.071 -15.728 1.00 69.69 203 GLY A N 1
ATOM 1538 C CA . GLY A 1 203 ? 23.762 -5.150 -14.769 1.00 69.69 203 GLY A CA 1
ATOM 1539 C C . GLY A 1 203 ? 24.490 -6.506 -14.752 1.00 69.69 203 GLY A C 1
ATOM 1540 O O . GLY A 1 203 ? 24.221 -7.401 -15.549 1.00 69.69 203 GLY A O 1
ATOM 1541 N N . SER A 1 204 ? 25.413 -6.688 -13.803 1.00 52.97 204 SER A N 1
ATOM 1542 C CA . SER A 1 204 ? 26.325 -7.847 -13.697 1.00 52.97 204 SER A CA 1
ATOM 1543 C C . SER A 1 204 ? 25.672 -9.200 -13.355 1.00 52.97 204 SER A C 1
ATOM 1545 O O . SER A 1 204 ? 26.378 -10.191 -13.164 1.00 52.97 204 SER A O 1
ATOM 1547 N N . GLY A 1 205 ? 24.342 -9.281 -13.288 1.00 53.34 205 GLY A N 1
ATOM 1548 C CA . GLY A 1 205 ? 23.614 -10.451 -12.809 1.00 53.34 205 GLY A CA 1
ATOM 1549 C C . GLY A 1 205 ? 22.551 -10.938 -13.787 1.00 53.34 205 GLY A C 1
ATOM 1550 O O . GLY A 1 205 ? 21.493 -10.339 -13.915 1.00 53.34 205 GLY A O 1
ATOM 1551 N N . ASN A 1 206 ? 22.821 -12.095 -14.390 1.00 57.47 206 ASN A N 1
ATOM 1552 C CA . ASN A 1 206 ? 21.854 -13.004 -15.003 1.00 57.47 206 ASN A CA 1
ATOM 1553 C C . ASN A 1 206 ? 21.030 -12.465 -16.193 1.00 57.47 206 ASN A C 1
ATOM 1555 O O . ASN A 1 206 ? 19.847 -12.159 -16.069 1.00 57.47 206 ASN A O 1
ATOM 1559 N N . VAL A 1 207 ? 21.612 -12.525 -17.397 1.00 59.25 207 VAL A N 1
ATOM 1560 C CA . VAL A 1 207 ? 20.906 -12.325 -18.684 1.00 59.25 207 VAL A CA 1
ATOM 1561 C C . VAL A 1 207 ? 19.666 -13.220 -18.859 1.00 59.25 207 VAL A C 1
ATOM 1563 O O . VAL A 1 207 ? 18.770 -12.884 -19.626 1.00 59.25 207 VAL A O 1
ATOM 1566 N N . PHE A 1 208 ? 19.569 -14.338 -18.124 1.00 59.88 208 PHE A N 1
ATOM 1567 C CA . PHE A 1 208 ? 18.382 -15.200 -18.120 1.00 59.88 208 PHE A CA 1
ATOM 1568 C C . PHE A 1 208 ? 17.229 -14.652 -17.267 1.00 59.88 208 PHE A C 1
ATOM 1570 O O . PHE A 1 208 ? 16.093 -15.076 -17.459 1.00 59.88 208 PHE A O 1
ATOM 1577 N N . GLY A 1 209 ? 17.483 -13.696 -16.366 1.00 58.66 209 GLY A N 1
ATOM 1578 C CA . GLY A 1 209 ? 16.437 -12.999 -15.611 1.00 58.66 209 GLY A CA 1
ATOM 1579 C C . GLY A 1 209 ? 15.501 -12.203 -16.522 1.00 58.66 209 GLY A C 1
ATOM 1580 O O . GLY A 1 209 ? 14.309 -12.139 -16.264 1.00 58.66 209 GLY A O 1
ATOM 1581 N N . ALA A 1 210 ? 16.010 -11.716 -17.659 1.00 59.84 210 ALA A N 1
ATOM 1582 C CA . ALA A 1 210 ? 15.223 -11.041 -18.692 1.00 59.84 210 ALA A CA 1
ATOM 1583 C C . ALA A 1 210 ? 14.216 -11.958 -19.417 1.00 59.84 210 ALA A C 1
ATOM 1585 O O . ALA A 1 210 ? 13.347 -11.477 -20.137 1.00 59.84 210 ALA A O 1
ATOM 1586 N N . LEU A 1 211 ? 14.347 -13.282 -19.273 1.00 62.44 211 LEU A N 1
ATOM 1587 C CA . LEU A 1 211 ? 13.438 -14.264 -19.874 1.00 62.44 211 LEU A CA 1
ATOM 1588 C C . LEU A 1 211 ? 12.308 -14.679 -18.922 1.00 62.44 211 LEU A C 1
ATOM 1590 O O . LEU A 1 211 ? 11.377 -15.370 -19.339 1.00 62.44 211 LEU A O 1
ATOM 1594 N N . VAL A 1 212 ? 12.384 -14.279 -17.650 1.00 72.19 212 VAL A N 1
ATOM 1595 C CA . VAL A 1 212 ? 11.400 -14.600 -16.614 1.00 72.19 212 VAL A CA 1
ATOM 1596 C C . VAL A 1 212 ? 10.680 -13.314 -16.227 1.00 72.19 212 VAL A C 1
ATOM 1598 O O . VAL A 1 212 ? 11.302 -12.262 -16.094 1.00 72.19 212 VAL A O 1
ATOM 1601 N N . LYS A 1 213 ? 9.356 -13.390 -16.037 1.00 79.19 213 LYS A N 1
ATOM 1602 C CA . LYS A 1 213 ? 8.606 -12.264 -15.473 1.00 79.19 213 LYS A CA 1
ATOM 1603 C C . LYS A 1 213 ? 9.250 -11.860 -14.150 1.00 79.19 213 LYS A C 1
ATOM 1605 O O . LYS A 1 213 ? 9.354 -12.691 -13.251 1.00 79.19 213 LYS A O 1
ATOM 1610 N N . THR A 1 214 ? 9.688 -10.614 -14.066 1.00 84.81 214 THR A N 1
ATOM 1611 C CA . THR A 1 214 ? 10.398 -10.081 -12.908 1.00 84.81 214 THR A CA 1
ATOM 1612 C C . THR A 1 214 ? 9.594 -8.914 -12.367 1.00 84.81 214 THR A C 1
ATOM 1614 O O . THR A 1 214 ? 9.399 -7.925 -13.070 1.00 84.81 214 THR A O 1
ATOM 1617 N N . GLU A 1 215 ? 9.120 -9.048 -11.132 1.00 85.69 215 GLU A N 1
ATOM 1618 C CA . GLU A 1 215 ? 8.528 -7.936 -10.394 1.00 85.69 215 GLU A CA 1
ATOM 1619 C C . GLU A 1 215 ? 9.656 -7.178 -9.697 1.00 85.69 215 GLU A C 1
ATOM 1621 O O . GLU A 1 215 ? 10.478 -7.776 -8.999 1.00 85.69 215 GLU A O 1
ATOM 1626 N N . ILE A 1 216 ? 9.706 -5.873 -9.918 1.00 85.88 216 ILE A N 1
ATOM 1627 C CA . ILE A 1 216 ? 10.639 -4.967 -9.269 1.00 85.88 216 ILE A CA 1
ATOM 1628 C C . ILE A 1 216 ? 9.870 -4.187 -8.222 1.00 85.88 216 ILE A C 1
ATOM 1630 O O . ILE A 1 216 ? 8.804 -3.634 -8.493 1.00 85.88 216 ILE A O 1
ATOM 1634 N N . SER A 1 217 ? 10.457 -4.106 -7.038 1.00 86.25 217 SER A N 1
ATOM 1635 C CA . SER A 1 217 ? 9.948 -3.285 -5.956 1.00 86.25 217 SER A CA 1
ATOM 1636 C C . SER A 1 217 ? 9.969 -1.801 -6.340 1.00 86.25 217 SER A C 1
ATOM 1638 O O . SER A 1 217 ? 11.063 -1.265 -6.509 1.00 86.25 217 SER A O 1
ATOM 1640 N N . PRO A 1 218 ? 8.825 -1.105 -6.497 1.00 88.50 218 PRO A N 1
ATOM 1641 C CA . PRO A 1 218 ? 8.791 0.345 -6.626 1.00 88.50 218 PRO A CA 1
ATOM 1642 C C . PRO A 1 218 ? 9.534 1.036 -5.485 1.00 88.50 218 PRO A C 1
ATOM 1644 O O . PRO A 1 218 ? 9.465 0.627 -4.325 1.00 88.50 218 PRO A O 1
ATOM 1647 N N . ILE A 1 219 ? 10.204 2.130 -5.829 1.00 89.12 219 ILE A N 1
ATOM 1648 C CA . ILE A 1 219 ? 10.810 3.033 -4.858 1.00 89.12 219 ILE A CA 1
ATOM 1649 C C . ILE A 1 219 ? 9.729 3.992 -4.383 1.00 89.12 219 ILE A C 1
ATOM 1651 O O . ILE A 1 219 ? 9.064 4.664 -5.177 1.00 89.12 219 ILE A O 1
ATOM 1655 N N . VAL A 1 220 ? 9.554 4.039 -3.068 1.00 90.00 220 VAL A N 1
ATOM 1656 C CA . VAL A 1 220 ? 8.494 4.802 -2.420 1.00 90.00 220 VAL A CA 1
ATOM 1657 C C . VAL A 1 220 ? 9.098 5.788 -1.432 1.00 90.00 220 VAL A C 1
ATOM 1659 O O . VAL A 1 220 ? 10.049 5.479 -0.716 1.00 90.00 220 VAL A O 1
ATOM 1662 N N . ILE A 1 221 ? 8.532 6.985 -1.394 1.00 89.88 221 ILE A N 1
ATOM 1663 C CA . ILE A 1 221 ? 8.876 8.032 -0.441 1.00 89.88 221 ILE A CA 1
ATOM 1664 C C . ILE A 1 221 ? 7.715 8.124 0.539 1.00 89.88 221 ILE A C 1
ATOM 1666 O O . ILE A 1 221 ? 6.562 8.285 0.137 1.00 89.88 221 ILE A O 1
ATOM 1670 N N . VAL A 1 222 ? 8.022 8.001 1.825 1.00 91.31 222 VAL A N 1
ATOM 1671 C CA . VAL A 1 222 ? 7.023 7.996 2.893 1.00 91.31 222 VAL A CA 1
ATOM 1672 C C . VAL A 1 222 ? 7.228 9.219 3.772 1.00 91.31 222 VAL A C 1
ATOM 1674 O O . VAL A 1 222 ? 8.275 9.372 4.402 1.00 91.31 222 VAL A O 1
ATOM 1677 N N . ASP A 1 223 ? 6.213 10.076 3.843 1.00 93.12 223 ASP A N 1
ATOM 1678 C CA . ASP A 1 223 ? 6.129 11.112 4.869 1.00 93.12 223 ASP A CA 1
ATOM 1679 C C . ASP A 1 223 ? 5.549 10.493 6.144 1.00 93.12 223 ASP A C 1
ATOM 1681 O O . ASP A 1 223 ? 4.369 10.153 6.209 1.00 93.12 223 ASP A O 1
ATOM 1685 N N . MET A 1 224 ? 6.386 10.343 7.172 1.00 92.06 224 MET A N 1
ATOM 1686 C CA . MET A 1 224 ? 5.986 9.713 8.434 1.00 92.06 224 MET A CA 1
ATOM 1687 C C . MET A 1 224 ? 4.879 10.466 9.172 1.00 92.06 224 MET A C 1
ATOM 1689 O O . MET A 1 224 ? 4.042 9.836 9.815 1.00 92.06 224 MET A O 1
ATOM 1693 N N . GLY A 1 225 ? 4.853 11.798 9.088 1.00 94.50 225 GLY A N 1
ATOM 1694 C CA . GLY A 1 225 ? 3.813 12.596 9.734 1.00 94.50 225 GLY A CA 1
ATOM 1695 C C . GLY A 1 225 ? 2.464 12.394 9.050 1.00 94.50 225 GLY A C 1
ATOM 1696 O O . GLY A 1 225 ? 1.458 12.146 9.716 1.00 94.50 225 GLY A O 1
ATOM 1697 N N . ALA A 1 226 ? 2.458 12.433 7.717 1.00 95.31 226 ALA A N 1
ATOM 1698 C CA . ALA A 1 226 ? 1.260 12.163 6.927 1.00 95.31 226 ALA A CA 1
ATOM 1699 C C . ALA A 1 226 ? 0.805 10.698 7.034 1.00 95.31 226 ALA A C 1
ATOM 1701 O O . ALA A 1 226 ? -0.396 10.441 7.047 1.00 95.31 226 ALA A O 1
ATOM 1702 N N . LEU A 1 227 ? 1.736 9.749 7.172 1.00 94.00 227 LEU A N 1
ATOM 1703 C CA . LEU A 1 227 ? 1.421 8.339 7.389 1.00 94.00 227 LEU A CA 1
ATOM 1704 C C . LEU A 1 227 ? 0.685 8.114 8.705 1.00 94.00 227 LEU A C 1
ATOM 1706 O O . LEU A 1 227 ? -0.361 7.472 8.705 1.00 94.00 227 LEU A O 1
ATOM 1710 N N . ILE A 1 228 ? 1.193 8.657 9.813 1.00 95.44 228 ILE A N 1
ATOM 1711 C CA . ILE A 1 228 ? 0.540 8.530 11.123 1.00 95.44 228 ILE A CA 1
ATOM 1712 C C . ILE A 1 228 ? -0.868 9.132 11.068 1.00 95.44 228 ILE A C 1
ATOM 1714 O O . ILE A 1 228 ? -1.832 8.451 11.409 1.00 95.44 228 ILE A O 1
ATOM 1718 N N . ALA A 1 229 ? -1.006 10.355 10.548 1.00 96.31 229 ALA A N 1
ATOM 1719 C CA . ALA A 1 229 ? -2.307 11.010 10.410 1.00 96.31 229 ALA A CA 1
ATOM 1720 C C . ALA A 1 229 ? -3.271 10.231 9.492 1.00 96.31 229 ALA A C 1
ATOM 1722 O O . ALA A 1 229 ? -4.468 10.128 9.767 1.00 96.31 229 ALA A O 1
ATOM 1723 N N . GLY A 1 230 ? -2.756 9.652 8.405 1.00 95.69 230 GLY A N 1
ATOM 1724 C CA . GLY A 1 230 ? -3.527 8.813 7.492 1.00 95.69 230 GLY A CA 1
ATOM 1725 C C . GLY A 1 230 ? -4.003 7.514 8.145 1.00 95.69 230 GLY A C 1
ATOM 1726 O O . GLY A 1 230 ? -5.162 7.132 7.979 1.00 95.69 230 GLY A O 1
ATOM 1727 N N . LEU A 1 231 ? -3.146 6.855 8.931 1.00 95.62 231 LEU A N 1
ATOM 1728 C CA . LEU A 1 231 ? -3.500 5.653 9.693 1.00 95.62 231 LEU A CA 1
ATOM 1729 C C . LEU A 1 231 ? -4.523 5.957 10.799 1.00 95.62 231 LEU A C 1
ATOM 1731 O O . LEU A 1 231 ? -5.445 5.170 10.994 1.00 95.62 231 LEU A O 1
ATOM 1735 N N . GLU A 1 232 ? -4.427 7.109 11.467 1.00 96.50 232 GLU A N 1
ATOM 1736 C CA . GLU A 1 232 ? -5.438 7.580 12.428 1.00 96.50 232 GLU A CA 1
ATOM 1737 C C . GLU A 1 232 ? -6.806 7.793 11.764 1.00 96.50 232 GLU A C 1
ATOM 1739 O O . GLU A 1 232 ? -7.833 7.374 12.297 1.00 96.50 232 GLU A O 1
ATOM 1744 N N . ALA A 1 233 ? -6.835 8.396 10.571 1.00 95.75 233 ALA A N 1
ATOM 1745 C CA . ALA A 1 233 ? -8.069 8.583 9.806 1.00 95.75 233 ALA A CA 1
ATOM 1746 C C . ALA A 1 233 ? -8.649 7.258 9.270 1.00 95.75 233 ALA A C 1
ATOM 1748 O O . ALA A 1 233 ? -9.863 7.129 9.074 1.00 95.75 233 ALA A O 1
ATOM 1749 N N . LEU A 1 234 ? -7.788 6.269 9.024 1.00 94.81 234 LEU A N 1
ATOM 1750 C CA . LEU A 1 234 ? -8.177 4.933 8.588 1.00 94.81 234 LEU A CA 1
ATOM 1751 C C . LEU A 1 234 ? -8.708 4.073 9.740 1.00 94.81 234 LEU A C 1
ATOM 1753 O O . LEU A 1 234 ? -9.612 3.270 9.509 1.00 94.81 234 LEU A O 1
ATOM 1757 N N . ALA A 1 235 ? -8.174 4.226 10.955 1.00 94.81 235 ALA A N 1
ATOM 1758 C CA . ALA A 1 235 ? -8.454 3.354 12.097 1.00 94.81 235 ALA A CA 1
ATOM 1759 C C . ALA A 1 235 ? -9.958 3.045 12.286 1.00 94.81 235 ALA A C 1
ATOM 1761 O O . ALA A 1 235 ? -10.315 1.866 12.262 1.00 94.81 235 ALA A O 1
ATOM 1762 N N . PRO A 1 236 ? -10.889 4.023 12.294 1.00 94.44 236 PRO A N 1
ATOM 1763 C CA . PRO A 1 236 ? -12.318 3.738 12.477 1.00 94.44 236 PRO A CA 1
ATOM 1764 C C . PRO A 1 236 ? -12.946 2.821 11.412 1.00 94.44 236 PRO A C 1
ATOM 1766 O O . PRO A 1 236 ? -14.028 2.281 11.630 1.00 94.44 236 PRO A O 1
ATOM 1769 N N . GLN A 1 237 ? -12.311 2.671 10.246 1.00 93.31 237 GLN A N 1
ATOM 1770 C CA . GLN A 1 237 ? -12.795 1.849 9.132 1.00 93.31 237 GLN A CA 1
ATOM 1771 C C . GLN A 1 237 ? -12.301 0.398 9.213 1.00 93.31 237 GLN A C 1
ATOM 1773 O O . GLN A 1 237 ? -12.966 -0.513 8.716 1.00 93.31 237 GLN A O 1
ATOM 1778 N N . VAL A 1 238 ? -11.131 0.178 9.819 1.00 94.25 238 VAL A N 1
ATOM 1779 C CA . VAL A 1 238 ? -10.471 -1.138 9.873 1.00 94.25 238 VAL A CA 1
ATOM 1780 C C . VAL A 1 238 ? -10.630 -1.820 11.232 1.00 94.25 238 VAL A C 1
ATOM 1782 O O . VAL A 1 238 ? -10.634 -3.054 11.305 1.00 94.25 238 VAL A O 1
ATOM 1785 N N . GLU A 1 239 ? -10.813 -1.032 12.290 1.00 95.44 239 GLU A N 1
ATOM 1786 C CA . GLU A 1 239 ? -10.951 -1.500 13.664 1.00 95.44 239 GLU A CA 1
ATOM 1787 C C . GLU A 1 239 ? -12.268 -2.224 13.940 1.00 95.44 239 GLU A C 1
ATOM 1789 O O . GLU A 1 239 ? -13.296 -2.014 13.294 1.00 95.44 239 GLU A O 1
ATOM 1794 N N . ILE A 1 240 ? -12.223 -3.100 14.942 1.00 95.12 240 ILE A N 1
ATOM 1795 C CA . ILE A 1 240 ? -13.373 -3.855 15.430 1.00 95.12 240 ILE A CA 1
ATOM 1796 C C . ILE A 1 240 ? -13.566 -3.480 16.902 1.00 95.12 240 ILE A C 1
ATOM 1798 O O . ILE A 1 240 ? -12.703 -3.805 17.720 1.00 95.12 240 ILE A O 1
ATOM 1802 N N . PRO A 1 241 ? -14.667 -2.816 17.285 1.00 95.00 241 PRO A N 1
ATOM 1803 C CA . PRO A 1 241 ? -14.878 -2.443 18.677 1.00 95.00 241 PRO A CA 1
ATOM 1804 C C . PRO A 1 241 ? -15.064 -3.685 19.556 1.00 95.00 241 PRO A C 1
ATOM 1806 O O . PRO A 1 241 ? -15.685 -4.668 19.148 1.00 95.00 241 PRO A O 1
ATOM 1809 N N . ALA A 1 242 ? -14.549 -3.631 20.786 1.00 96.19 242 ALA A N 1
ATOM 1810 C CA . ALA A 1 242 ? -14.844 -4.650 21.787 1.00 96.19 242 ALA A CA 1
ATOM 1811 C C . ALA A 1 242 ? -16.301 -4.517 22.253 1.00 96.19 242 ALA A C 1
ATOM 1813 O O . ALA A 1 242 ? -16.800 -3.407 22.452 1.00 96.19 242 ALA A O 1
ATOM 1814 N N . VAL A 1 243 ? -16.977 -5.647 22.456 1.00 96.19 243 VAL A N 1
ATOM 1815 C CA . VAL A 1 243 ? -18.359 -5.686 22.948 1.00 96.19 243 VAL A CA 1
ATOM 1816 C C . VAL A 1 243 ? -18.359 -6.258 24.354 1.00 96.19 243 VAL A C 1
ATOM 1818 O O . VAL A 1 243 ? -17.878 -7.364 24.593 1.00 96.19 243 VAL A O 1
ATOM 1821 N N . ASN A 1 244 ? -18.905 -5.493 25.292 1.00 95.75 244 ASN A N 1
ATOM 1822 C CA . ASN A 1 244 ? -19.014 -5.908 26.682 1.00 95.75 244 ASN A CA 1
ATOM 1823 C C . ASN A 1 244 ? -19.964 -7.097 26.849 1.00 95.75 244 ASN A C 1
ATOM 1825 O O . ASN A 1 244 ? -20.988 -7.198 26.168 1.00 95.75 244 ASN A O 1
ATOM 1829 N N . ALA A 1 245 ? -19.646 -7.953 27.821 1.00 95.25 245 ALA A N 1
ATOM 1830 C CA . ALA A 1 245 ? -20.621 -8.870 28.381 1.00 95.25 245 ALA A CA 1
ATOM 1831 C C . ALA A 1 245 ? -21.811 -8.061 28.899 1.00 95.25 245 ALA A C 1
ATOM 1833 O O . ALA A 1 245 ? -21.658 -6.954 29.420 1.00 95.25 245 ALA A O 1
ATOM 1834 N N . GLY A 1 246 ? -23.004 -8.610 28.746 1.00 93.62 246 GLY A N 1
ATOM 1835 C CA . GLY A 1 246 ? -24.226 -7.868 28.998 1.00 93.62 246 GLY A CA 1
ATOM 1836 C C . GLY A 1 246 ? -25.392 -8.779 29.301 1.00 93.62 246 GLY A C 1
ATOM 1837 O O . GLY A 1 246 ? -25.231 -9.952 29.650 1.00 93.62 246 GLY A O 1
ATOM 1838 N N . VAL A 1 247 ? -26.578 -8.206 29.188 1.00 93.00 247 VAL A N 1
ATOM 1839 C CA . VAL A 1 247 ? -27.831 -8.874 29.495 1.00 93.00 247 VAL A CA 1
ATOM 1840 C C . VAL A 1 247 ? -28.803 -8.601 28.360 1.00 93.00 247 VAL A C 1
ATOM 1842 O O . VAL A 1 247 ? -28.974 -7.455 27.951 1.00 93.00 247 VAL A O 1
ATOM 1845 N N . ALA A 1 248 ? -29.446 -9.650 27.863 1.00 93.38 248 ALA A N 1
ATOM 1846 C CA . ALA A 1 248 ? -30.503 -9.562 26.869 1.00 93.38 248 ALA A CA 1
ATOM 1847 C C . ALA A 1 248 ? -31.760 -10.263 27.384 1.00 93.38 248 ALA A C 1
ATOM 1849 O O . ALA A 1 248 ? -31.684 -11.279 28.075 1.00 93.38 248 ALA A O 1
ATOM 1850 N N . LEU A 1 249 ? -32.927 -9.731 27.027 1.00 92.12 249 LEU A N 1
ATOM 1851 C CA . LEU A 1 249 ? -34.200 -10.390 27.283 1.00 92.12 249 LEU A CA 1
ATOM 1852 C C . LEU A 1 249 ? -34.597 -11.183 26.036 1.00 92.12 249 LEU A C 1
ATOM 1854 O O . LEU A 1 249 ? -34.903 -10.604 24.996 1.00 92.12 249 LEU A O 1
ATOM 1858 N N . VAL A 1 250 ? -34.593 -12.509 26.136 1.00 92.75 250 VAL A N 1
ATOM 1859 C CA . VAL A 1 250 ? -34.930 -13.414 25.030 1.00 92.75 250 VAL A CA 1
ATOM 1860 C C . VAL A 1 250 ? -36.129 -14.250 25.458 1.00 92.75 250 VAL A C 1
ATOM 1862 O O . VAL A 1 250 ? -36.047 -15.008 26.421 1.00 92.75 250 VAL A O 1
ATOM 1865 N N . ASN A 1 251 ? -37.264 -14.096 24.767 1.00 90.19 251 ASN A N 1
ATOM 1866 C CA . ASN A 1 251 ? -38.532 -14.773 25.087 1.00 90.19 251 ASN A CA 1
ATOM 1867 C C . ASN A 1 251 ? -39.009 -14.555 26.540 1.00 90.19 251 ASN A C 1
ATOM 1869 O O . ASN A 1 251 ? -39.490 -15.479 27.190 1.00 90.19 251 ASN A O 1
ATOM 1873 N N . GLY A 1 252 ? -38.833 -13.340 27.070 1.00 88.62 252 GLY A N 1
ATOM 1874 C CA . GLY A 1 252 ? -39.209 -12.999 28.449 1.00 88.62 252 GLY A CA 1
ATOM 1875 C C . GLY A 1 252 ? -38.264 -13.546 29.526 1.00 88.62 252 GLY A C 1
ATOM 1876 O O . GLY A 1 252 ? -38.549 -13.394 30.709 1.00 88.62 252 GLY A O 1
ATOM 1877 N N . GLN A 1 253 ? -37.143 -14.159 29.139 1.00 88.44 253 GLN A N 1
ATOM 1878 C CA . GLN A 1 253 ? -36.112 -14.649 30.052 1.00 88.44 253 GLN A CA 1
ATOM 1879 C C . GLN A 1 253 ? -34.865 -13.773 29.958 1.00 88.44 253 GLN A C 1
ATOM 1881 O O . GLN A 1 253 ? -34.403 -13.445 28.863 1.00 88.44 253 GLN A O 1
ATOM 1886 N N . VAL A 1 254 ? -34.310 -13.406 31.112 1.00 92.62 254 VAL A N 1
ATOM 1887 C CA . VAL A 1 254 ? -33.039 -12.680 31.205 1.00 92.62 254 VAL A CA 1
ATOM 1888 C C . VAL A 1 254 ? -31.899 -13.648 30.917 1.00 92.62 254 VAL A C 1
ATOM 1890 O O . VAL A 1 254 ? -31.753 -14.650 31.618 1.00 92.62 254 VAL A O 1
ATOM 1893 N N . GLN A 1 255 ? -31.079 -13.341 29.917 1.00 92.94 255 GLN A N 1
ATOM 1894 C CA . GLN A 1 255 ? -29.926 -14.147 29.526 1.00 92.94 255 GLN A CA 1
ATOM 1895 C C . GLN A 1 255 ? -28.660 -13.292 29.474 1.00 92.94 255 GLN A C 1
ATOM 1897 O O . GLN A 1 255 ? -28.694 -12.131 29.065 1.00 92.94 255 GLN A O 1
ATOM 1902 N N . ALA A 1 256 ? -27.535 -13.878 29.881 1.00 93.50 256 ALA A N 1
ATOM 1903 C CA . ALA A 1 256 ? -26.223 -13.267 29.717 1.00 93.50 256 ALA A CA 1
ATOM 1904 C C . ALA A 1 256 ? -25.847 -13.214 28.230 1.00 93.50 256 ALA A C 1
ATOM 1906 O O . ALA A 1 256 ? -25.989 -14.207 27.515 1.00 93.50 256 ALA A O 1
ATOM 1907 N N . THR A 1 257 ? -25.309 -12.085 27.775 1.00 93.75 257 THR A N 1
ATOM 1908 C CA . THR A 1 257 ? -24.594 -11.995 26.500 1.00 93.75 257 THR A CA 1
ATOM 1909 C C . THR A 1 257 ? -23.098 -12.094 26.754 1.00 93.75 257 THR A C 1
ATOM 1911 O O . THR A 1 257 ? -22.571 -11.449 27.663 1.00 93.75 257 THR A O 1
ATOM 1914 N N . LEU A 1 258 ? -22.417 -12.910 25.951 1.00 93.75 258 LEU A N 1
ATOM 1915 C CA . LEU A 1 258 ? -20.977 -13.112 26.068 1.00 93.75 258 LEU A CA 1
ATOM 1916 C C . LEU A 1 258 ? -20.201 -11.871 25.594 1.00 93.75 258 LEU A C 1
ATOM 1918 O O . LEU A 1 258 ? -20.639 -11.208 24.650 1.00 93.75 258 LEU A O 1
ATOM 1922 N N . PRO A 1 259 ? -19.047 -11.574 26.214 1.00 95.88 259 PRO A N 1
ATOM 1923 C CA . PRO A 1 259 ? -18.147 -10.534 25.732 1.00 95.88 259 PRO A CA 1
ATOM 1924 C C . PRO A 1 259 ? -17.519 -10.918 24.385 1.00 95.88 259 PRO A C 1
ATOM 1926 O O . PRO A 1 259 ? -17.238 -12.092 24.133 1.00 95.88 259 PRO A O 1
ATOM 1929 N N . ILE A 1 260 ? -17.226 -9.922 23.546 1.00 95.81 260 ILE A N 1
ATOM 1930 C CA . ILE A 1 260 ? -16.492 -10.089 22.285 1.00 95.81 260 ILE A CA 1
ATOM 1931 C C . ILE A 1 260 ? -15.246 -9.205 22.316 1.00 95.81 260 ILE A C 1
ATOM 1933 O O . ILE A 1 260 ? -15.329 -7.992 22.507 1.00 95.81 260 ILE A O 1
ATOM 1937 N N . THR A 1 261 ? -14.083 -9.819 22.111 1.00 96.69 261 THR A N 1
ATOM 1938 C CA . THR A 1 261 ? -12.798 -9.118 22.004 1.00 96.69 261 THR A CA 1
ATOM 1939 C C . THR A 1 261 ? -12.754 -8.257 20.745 1.00 96.69 261 THR A C 1
ATOM 1941 O O . THR A 1 261 ? -13.034 -8.740 19.648 1.00 96.69 261 THR A O 1
ATOM 1944 N N . GLY A 1 262 ? -12.372 -6.991 20.909 1.00 96.00 262 GLY A N 1
ATOM 1945 C CA . GLY A 1 262 ? -12.147 -6.054 19.814 1.00 96.00 262 GLY A CA 1
ATOM 1946 C C . GLY A 1 262 ? -10.723 -6.116 19.268 1.00 96.00 262 GLY A C 1
ATOM 1947 O O . GLY A 1 262 ? -9.857 -6.827 19.787 1.00 96.00 262 GLY A O 1
ATOM 1948 N N . ARG A 1 263 ? -10.464 -5.336 18.221 1.00 95.94 263 ARG A N 1
ATOM 1949 C CA . ARG A 1 263 ? -9.154 -5.158 17.591 1.00 95.94 263 ARG A CA 1
ATOM 1950 C C . ARG A 1 263 ? -8.967 -3.691 17.216 1.00 95.94 263 ARG A C 1
ATOM 1952 O O . ARG A 1 263 ? -9.817 -3.132 16.528 1.00 95.94 263 ARG A O 1
ATOM 1959 N N . THR A 1 264 ? -7.859 -3.103 17.647 1.00 96.62 264 THR A N 1
ATOM 1960 C CA . THR A 1 264 ? -7.457 -1.724 17.323 1.00 96.62 264 THR A CA 1
ATOM 1961 C C . THR A 1 264 ? -6.173 -1.739 16.501 1.00 96.62 264 THR A C 1
ATOM 1963 O O . THR A 1 264 ? -5.403 -2.701 16.578 1.00 96.62 264 THR A O 1
ATOM 1966 N N . LEU A 1 265 ? -5.966 -0.717 15.678 1.00 97.19 265 LEU A N 1
ATOM 1967 C CA . LEU A 1 265 ? -4.771 -0.562 14.864 1.00 97.19 265 LEU A CA 1
ATOM 1968 C C . LEU A 1 265 ? -3.615 -0.052 15.734 1.00 97.19 265 LEU A C 1
ATOM 1970 O O . LEU A 1 265 ? -3.703 1.009 16.346 1.00 97.19 265 LEU A O 1
ATOM 1974 N N . ASP A 1 266 ? -2.494 -0.768 15.741 1.00 96.81 266 ASP A N 1
ATOM 1975 C CA . ASP A 1 266 ? -1.242 -0.250 16.285 1.00 96.81 266 ASP A CA 1
ATOM 1976 C C . ASP A 1 266 ? -0.560 0.622 15.226 1.00 96.81 266 ASP A C 1
ATOM 1978 O O . ASP A 1 266 ? 0.182 0.150 14.356 1.00 96.81 266 ASP A O 1
ATOM 1982 N N . ILE A 1 267 ? -0.867 1.918 15.281 1.00 95.38 267 ILE A N 1
ATOM 1983 C CA . ILE A 1 267 ? -0.387 2.919 14.323 1.00 95.38 267 ILE A CA 1
ATOM 1984 C C . ILE A 1 267 ? 1.143 2.992 14.328 1.00 95.38 267 ILE A C 1
ATOM 1986 O O . ILE A 1 267 ? 1.763 2.988 13.265 1.00 95.38 267 ILE A O 1
ATOM 1990 N N . ASN A 1 268 ? 1.768 3.008 15.508 1.00 93.69 268 ASN A N 1
ATOM 1991 C CA . ASN A 1 268 ? 3.219 3.144 15.631 1.00 93.69 268 ASN A CA 1
ATOM 1992 C C . ASN A 1 268 ? 3.947 1.897 15.131 1.00 93.69 268 ASN A C 1
ATOM 1994 O O . ASN A 1 268 ? 4.946 2.012 14.412 1.00 93.69 268 ASN A O 1
ATOM 1998 N N . ALA A 1 269 ? 3.449 0.707 15.473 1.00 93.38 269 ALA A N 1
ATOM 1999 C CA . ALA A 1 269 ? 4.026 -0.532 14.971 1.00 93.38 269 ALA A CA 1
ATOM 2000 C C . ALA A 1 269 ? 3.860 -0.635 13.448 1.00 93.38 269 ALA A C 1
ATOM 2002 O O . ALA A 1 269 ? 4.818 -0.974 12.752 1.00 93.38 269 ALA A O 1
ATOM 2003 N N . THR A 1 270 ? 2.685 -0.281 12.914 1.00 93.69 270 THR A N 1
ATOM 2004 C CA . THR A 1 270 ? 2.424 -0.282 11.464 1.00 93.69 270 THR A CA 1
ATOM 2005 C C . THR A 1 270 ? 3.331 0.715 10.730 1.00 93.69 270 THR A C 1
ATOM 2007 O O . THR A 1 270 ? 3.949 0.365 9.724 1.00 93.69 270 THR A O 1
ATOM 2010 N N . ALA A 1 271 ? 3.499 1.930 11.261 1.00 91.81 271 ALA A N 1
ATOM 2011 C CA . ALA A 1 271 ? 4.389 2.941 10.686 1.00 91.81 271 ALA A CA 1
ATOM 2012 C C . ALA A 1 271 ? 5.873 2.530 10.740 1.00 91.81 271 ALA A C 1
ATOM 2014 O O . ALA A 1 271 ? 6.629 2.769 9.798 1.00 91.81 271 ALA A O 1
ATOM 2015 N N . THR A 1 272 ? 6.295 1.867 11.819 1.00 89.75 272 THR A N 1
ATOM 2016 C CA . THR A 1 272 ? 7.659 1.322 11.944 1.00 89.75 272 THR A CA 1
ATOM 2017 C C . THR A 1 272 ? 7.892 0.178 10.964 1.00 89.75 272 THR A C 1
ATOM 2019 O O . THR A 1 272 ? 8.985 0.041 10.413 1.00 89.75 272 THR A O 1
ATOM 2022 N N . ARG A 1 273 ? 6.869 -0.644 10.713 1.00 87.06 273 ARG A N 1
ATOM 2023 C CA . ARG A 1 273 ? 6.962 -1.741 9.754 1.00 87.06 273 ARG A CA 1
ATOM 2024 C C . ARG A 1 273 ? 7.221 -1.227 8.343 1.00 87.06 273 ARG A C 1
ATOM 2026 O O . ARG A 1 273 ? 8.149 -1.714 7.716 1.00 87.06 273 ARG A O 1
ATOM 2033 N N . ILE A 1 274 ? 6.500 -0.199 7.895 1.00 85.06 274 ILE A N 1
ATOM 2034 C CA . ILE A 1 274 ? 6.698 0.415 6.568 1.00 85.06 274 ILE A CA 1
ATOM 2035 C C . ILE A 1 274 ? 8.154 0.803 6.292 1.00 85.06 274 ILE A C 1
ATOM 2037 O O . ILE A 1 274 ? 8.615 0.662 5.167 1.00 85.06 274 ILE A O 1
ATOM 2041 N N . GLN A 1 275 ? 8.893 1.267 7.301 1.00 76.50 275 GLN A N 1
ATOM 2042 C CA . GLN A 1 275 ? 10.295 1.672 7.126 1.00 76.50 275 GLN A CA 1
ATOM 2043 C C . GLN A 1 275 ? 11.224 0.516 6.769 1.00 76.50 275 GLN A C 1
ATOM 2045 O O . GLN A 1 275 ? 12.278 0.733 6.180 1.00 76.50 275 GLN A O 1
ATOM 2050 N N . ASN A 1 276 ? 10.850 -0.693 7.175 1.00 69.31 276 ASN A N 1
ATOM 2051 C CA . ASN A 1 276 ? 11.690 -1.878 7.098 1.00 69.31 276 ASN A CA 1
ATOM 2052 C C . ASN A 1 276 ? 11.144 -2.916 6.113 1.00 69.31 276 ASN A C 1
ATOM 2054 O O . ASN A 1 276 ? 11.808 -3.922 5.875 1.00 69.31 276 ASN A O 1
ATOM 2058 N N . ASP A 1 277 ? 9.928 -2.715 5.603 1.00 68.25 277 ASP A N 1
ATOM 2059 C CA . ASP A 1 277 ? 9.215 -3.715 4.825 1.00 68.25 277 ASP A CA 1
ATOM 2060 C C . ASP A 1 277 ? 9.304 -3.400 3.333 1.00 68.25 277 ASP A C 1
ATOM 2062 O O . ASP A 1 277 ? 8.827 -2.372 2.848 1.00 68.25 277 ASP A O 1
ATOM 2066 N N . GLU A 1 278 ? 9.872 -4.345 2.593 1.00 64.56 278 GLU A N 1
ATOM 2067 C CA . GLU A 1 278 ? 9.822 -4.350 1.139 1.00 64.56 278 GLU A CA 1
ATOM 2068 C C . GLU A 1 278 ? 8.380 -4.529 0.632 1.00 64.56 278 GLU A C 1
ATOM 2070 O O . GLU A 1 278 ? 8.143 -4.290 -0.538 1.00 64.56 278 GLU A O 1
ATOM 2075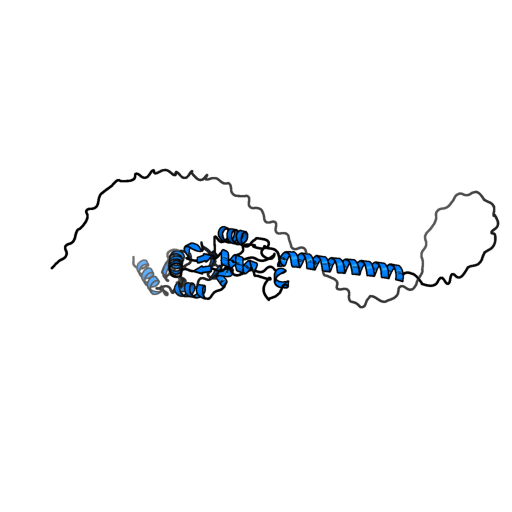 N N . ALA A 1 279 ? 7.392 -4.901 1.461 1.00 58.66 279 ALA A N 1
ATOM 2076 C CA . ALA A 1 279 ? 6.015 -5.201 1.043 1.00 58.66 279 ALA A CA 1
ATOM 2077 C C . ALA A 1 279 ? 5.294 -4.079 0.275 1.00 58.66 279 ALA A C 1
ATOM 2079 O O . ALA A 1 279 ? 4.466 -4.392 -0.590 1.00 58.66 279 ALA A O 1
ATOM 2080 N N . LEU A 1 280 ? 5.653 -2.802 0.482 1.00 65.94 280 LEU A N 1
ATOM 2081 C CA . LEU A 1 280 ? 5.142 -1.702 -0.353 1.00 65.94 280 LEU A CA 1
ATOM 2082 C C . LEU A 1 280 ? 5.478 -1.897 -1.843 1.00 65.94 280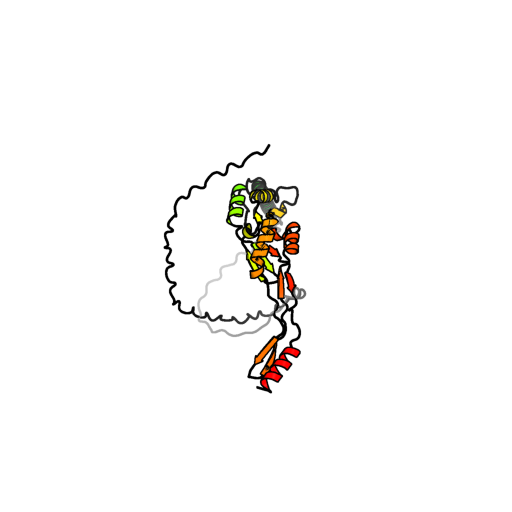 LEU A C 1
ATOM 2084 O O . LEU A 1 280 ? 4.753 -1.399 -2.702 1.00 65.94 280 LEU A O 1
ATOM 2088 N N . ALA A 1 281 ? 6.494 -2.710 -2.149 1.00 61.09 281 ALA A N 1
ATOM 2089 C CA . ALA A 1 281 ? 6.817 -3.201 -3.481 1.00 61.09 281 ALA A CA 1
ATOM 2090 C C . ALA A 1 281 ? 5.634 -3.863 -4.193 1.00 61.09 281 ALA A C 1
ATOM 2092 O O . ALA A 1 281 ? 5.368 -3.640 -5.370 1.00 61.09 281 ALA A O 1
ATOM 2093 N N . SER A 1 282 ? 4.920 -4.708 -3.454 1.00 65.56 282 SER A N 1
ATOM 2094 C CA . SER A 1 282 ? 3.784 -5.478 -3.956 1.00 65.56 282 SER A CA 1
ATOM 2095 C C . SER A 1 282 ? 2.482 -4.673 -3.958 1.00 65.56 282 SER A C 1
ATOM 2097 O O . SER A 1 282 ? 1.417 -5.223 -4.226 1.00 65.56 282 SER A O 1
ATOM 2099 N N . GLY A 1 283 ? 2.549 -3.386 -3.594 1.00 78.88 283 GLY A N 1
ATOM 2100 C CA . GLY A 1 283 ? 1.382 -2.537 -3.388 1.00 78.88 283 GLY A CA 1
ATOM 2101 C C . GLY A 1 283 ? 0.537 -2.945 -2.181 1.00 78.88 283 GLY A C 1
ATOM 2102 O O . GLY A 1 283 ? -0.603 -2.501 -2.080 1.00 78.88 283 GLY A O 1
ATOM 2103 N N . THR A 1 284 ? 1.065 -3.783 -1.280 1.00 86.62 284 THR A N 1
ATOM 2104 C CA . THR A 1 284 ? 0.335 -4.299 -0.115 1.00 86.62 284 THR A CA 1
ATOM 2105 C C . THR A 1 284 ? 0.988 -3.850 1.189 1.00 86.62 284 THR A C 1
ATOM 2107 O O . THR A 1 284 ? 2.192 -4.002 1.378 1.00 86.62 284 THR A O 1
ATOM 2110 N N . LEU A 1 285 ? 0.183 -3.322 2.109 1.00 89.00 285 LEU A N 1
ATOM 2111 C CA . LEU A 1 285 ? 0.580 -2.906 3.448 1.00 89.00 285 LEU A CA 1
ATOM 2112 C C . LEU A 1 285 ? -0.146 -3.750 4.498 1.00 89.00 285 LEU A C 1
ATOM 2114 O O . LEU A 1 285 ? -1.362 -3.645 4.661 1.00 89.00 285 LEU A O 1
ATOM 2118 N N . ASP A 1 286 ? 0.612 -4.540 5.252 1.00 91.06 286 ASP A N 1
ATOM 2119 C CA . ASP A 1 286 ? 0.086 -5.279 6.398 1.00 91.06 286 ASP A CA 1
ATOM 2120 C C . ASP A 1 286 ? -0.142 -4.348 7.595 1.00 91.06 286 ASP A C 1
ATOM 2122 O O . ASP A 1 286 ? 0.796 -3.739 8.118 1.00 91.06 286 ASP A O 1
ATOM 2126 N N . LEU A 1 287 ? -1.387 -4.285 8.060 1.00 93.62 287 LEU A N 1
ATOM 2127 C CA . LEU A 1 287 ? -1.780 -3.558 9.260 1.00 93.62 287 LEU A CA 1
ATOM 2128 C C . LEU A 1 287 ? -1.472 -4.394 10.505 1.00 93.62 287 LEU A C 1
ATOM 2130 O O . LEU A 1 287 ? -1.851 -5.566 10.600 1.00 93.62 287 LEU A O 1
ATOM 2134 N N . ILE A 1 288 ? -0.809 -3.788 11.490 1.00 94.75 288 ILE A N 1
ATOM 2135 C CA . ILE A 1 288 ? -0.560 -4.434 12.780 1.00 94.75 288 ILE A CA 1
ATOM 2136 C C . ILE A 1 288 ? -1.732 -4.117 13.701 1.00 94.75 288 ILE A C 1
ATOM 2138 O O . ILE A 1 288 ? -1.906 -2.985 14.134 1.00 94.75 288 ILE A O 1
ATOM 2142 N N . MET A 1 289 ? -2.537 -5.131 14.006 1.00 95.75 289 MET A N 1
ATOM 2143 C CA . MET A 1 289 ? -3.699 -5.004 14.884 1.00 95.75 289 MET A CA 1
ATOM 2144 C C . MET A 1 289 ? -3.407 -5.619 16.253 1.00 95.75 289 MET A C 1
ATOM 2146 O O . MET A 1 289 ? -2.842 -6.712 16.330 1.00 95.75 289 MET A O 1
ATOM 2150 N N . ILE A 1 290 ? -3.869 -4.975 17.323 1.00 96.38 290 ILE A N 1
ATOM 2151 C CA . ILE A 1 290 ? -3.773 -5.479 18.700 1.00 96.38 290 ILE A CA 1
ATOM 2152 C C . ILE A 1 290 ? -5.161 -5.750 19.282 1.00 96.38 290 ILE A C 1
ATOM 2154 O O . ILE A 1 290 ? -6.137 -5.057 18.985 1.00 96.38 290 ILE A O 1
ATOM 2158 N N . ASN A 1 291 ? -5.264 -6.789 20.110 1.00 96.19 291 ASN A N 1
ATOM 2159 C CA . ASN A 1 291 ? -6.526 -7.187 20.725 1.00 96.19 291 ASN A CA 1
ATOM 2160 C C . ASN A 1 291 ? -6.906 -6.234 21.862 1.00 96.19 291 ASN A C 1
ATOM 2162 O O . ASN A 1 291 ? -6.097 -5.949 22.744 1.00 96.19 291 ASN A O 1
ATOM 2166 N N . VAL A 1 292 ? -8.172 -5.821 21.883 1.00 96.12 292 VAL A N 1
ATOM 2167 C CA . VAL A 1 292 ? -8.750 -4.988 22.942 1.00 96.12 292 VAL A CA 1
ATOM 2168 C C . VAL A 1 292 ? -9.751 -5.823 23.721 1.00 96.12 292 VAL A C 1
ATOM 2170 O O . VAL A 1 292 ? -10.764 -6.267 23.178 1.00 96.12 292 VAL A O 1
ATOM 2173 N N . GLN A 1 293 ? -9.465 -6.057 25.001 1.00 95.25 293 GLN A N 1
ATOM 2174 C CA . GLN A 1 293 ? -10.406 -6.757 25.868 1.00 95.25 293 GLN A CA 1
ATOM 2175 C C . GLN A 1 293 ? -11.610 -5.859 26.185 1.00 95.25 293 GLN A C 1
ATOM 2177 O O . GLN A 1 293 ? -11.433 -4.658 26.405 1.00 95.25 293 GLN A O 1
ATOM 2182 N N . PRO A 1 294 ? -12.828 -6.422 26.229 1.00 94.12 294 PRO A N 1
ATOM 2183 C CA . PRO A 1 294 ? -13.988 -5.680 26.685 1.00 94.12 294 PRO A CA 1
ATOM 2184 C C . PRO A 1 294 ? -13.834 -5.316 28.160 1.00 94.12 294 PRO A C 1
ATOM 2186 O O . PRO A 1 294 ? -13.267 -6.069 28.952 1.00 94.12 294 PRO A O 1
ATOM 2189 N N . THR A 1 295 ? -14.364 -4.156 28.533 1.00 94.62 295 THR A N 1
ATOM 2190 C CA . THR A 1 295 ? -14.324 -3.652 29.909 1.00 94.62 295 THR A CA 1
ATOM 2191 C C . THR A 1 295 ? -15.087 -4.562 30.868 1.00 94.62 295 THR A C 1
ATOM 2193 O O . THR A 1 295 ? -14.680 -4.728 32.014 1.00 94.62 295 THR A O 1
ATOM 2196 N N . VAL A 1 296 ? -16.187 -5.160 30.402 1.00 91.62 296 VAL A N 1
ATOM 2197 C CA . VAL A 1 296 ? -16.986 -6.114 31.175 1.00 91.62 296 VAL A CA 1
ATOM 2198 C C . VAL A 1 296 ? -16.892 -7.482 30.517 1.00 91.62 296 VAL A C 1
ATOM 2200 O O . VAL A 1 296 ? -17.298 -7.650 29.368 1.00 91.62 296 VAL A O 1
ATOM 2203 N N . THR A 1 297 ? -16.362 -8.459 31.248 1.00 91.94 297 THR A N 1
ATOM 2204 C CA . THR A 1 297 ? -16.159 -9.837 30.772 1.00 91.94 297 THR A CA 1
ATOM 2205 C C . THR A 1 297 ? -17.145 -10.835 31.376 1.00 91.94 297 THR A C 1
ATOM 2207 O O . THR A 1 297 ? -17.407 -11.868 30.766 1.00 91.94 297 THR A O 1
ATOM 2210 N N . ASP A 1 298 ? -17.739 -10.520 32.528 1.00 91.31 298 ASP A N 1
ATOM 2211 C CA . ASP A 1 298 ? -18.773 -11.331 33.171 1.00 91.31 298 ASP A CA 1
ATOM 2212 C C . ASP A 1 298 ? -20.014 -10.480 33.464 1.00 91.31 298 ASP A C 1
ATOM 2214 O O . ASP A 1 298 ? -19.932 -9.416 34.081 1.00 91.31 298 ASP A O 1
ATOM 2218 N N . SER A 1 299 ? -21.170 -10.960 33.009 1.00 91.12 299 SER A N 1
ATOM 2219 C CA . SER A 1 299 ? -22.472 -10.333 33.221 1.00 91.12 299 SER A CA 1
ATOM 2220 C C . SER A 1 299 ? -23.354 -11.042 34.245 1.00 91.12 299 SER A C 1
ATOM 2222 O O . SER A 1 299 ? -24.503 -10.638 34.427 1.00 91.12 299 SER A O 1
ATOM 2224 N N . SER A 1 300 ? -22.836 -12.046 34.958 1.00 89.06 300 SER A N 1
ATOM 2225 C CA . SER A 1 300 ? -23.568 -12.824 35.967 1.00 89.06 300 SER A CA 1
ATOM 2226 C C . SER A 1 300 ? -24.291 -11.944 36.996 1.00 89.06 300 SER A C 1
ATOM 2228 O O . SER A 1 300 ? -25.497 -12.095 37.207 1.00 89.06 300 SER A O 1
ATOM 2230 N N . ALA A 1 301 ? -23.596 -10.958 37.566 1.00 89.88 301 ALA A N 1
ATOM 2231 C CA . ALA A 1 301 ? -24.171 -10.007 38.518 1.00 89.88 301 ALA A CA 1
ATOM 2232 C C . ALA A 1 301 ? -25.279 -9.137 37.892 1.00 89.88 301 ALA A C 1
ATOM 2234 O O . ALA A 1 301 ? -26.296 -8.864 38.530 1.00 89.88 301 ALA A O 1
ATOM 2235 N N . MET A 1 302 ? -25.119 -8.738 36.625 1.00 90.62 302 MET A N 1
ATOM 2236 C CA . MET A 1 302 ? -26.119 -7.945 35.902 1.00 90.62 302 MET A CA 1
ATOM 2237 C C . MET A 1 302 ? -27.375 -8.768 35.597 1.00 90.62 302 MET A C 1
ATOM 2239 O O . MET A 1 302 ? -28.489 -8.260 35.720 1.00 90.62 302 MET A O 1
ATOM 2243 N N . VAL A 1 303 ? -27.211 -10.049 35.248 1.00 91.06 303 VAL A N 1
ATOM 2244 C CA . VAL A 1 303 ? -28.326 -10.986 35.047 1.00 91.06 303 VAL A CA 1
ATOM 2245 C C . VAL A 1 303 ? -29.112 -11.171 36.341 1.00 91.06 303 VAL A C 1
ATOM 2247 O O . VAL A 1 303 ? -30.336 -11.071 36.320 1.00 91.06 303 VAL A O 1
ATOM 2250 N N . GLN A 1 304 ? -28.431 -11.396 37.468 1.00 89.94 304 GLN A N 1
ATOM 2251 C CA . GLN A 1 304 ? -29.082 -11.572 38.771 1.00 89.94 304 GLN A CA 1
A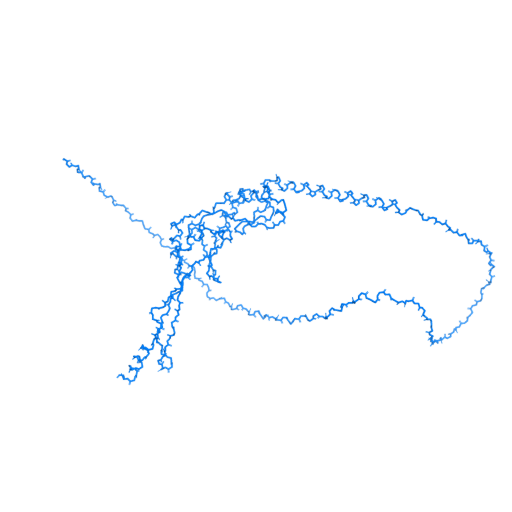TOM 2252 C C . GLN A 1 304 ? -29.887 -10.333 39.174 1.00 89.94 304 GLN A C 1
ATOM 2254 O O . GLN A 1 304 ? -31.044 -10.456 39.576 1.00 89.94 304 GLN A O 1
ATOM 2259 N N . ALA A 1 305 ? -29.311 -9.140 39.009 1.00 89.50 305 ALA A N 1
ATOM 2260 C CA . ALA A 1 305 ? -30.005 -7.887 39.289 1.00 89.50 305 ALA A CA 1
ATOM 2261 C C . ALA A 1 305 ? -31.247 -7.704 38.397 1.00 89.50 305 ALA A C 1
ATOM 2263 O O . ALA A 1 305 ? -32.322 -7.364 38.888 1.00 89.50 305 ALA A O 1
ATOM 2264 N N . ALA A 1 306 ? -31.133 -7.989 37.096 1.00 90.06 306 ALA A N 1
ATOM 2265 C CA . ALA A 1 306 ? -32.260 -7.899 36.169 1.00 90.06 306 ALA A CA 1
ATOM 2266 C C . ALA A 1 306 ? -33.370 -8.917 36.493 1.00 90.06 306 ALA A C 1
ATOM 2268 O O . ALA A 1 306 ? -34.549 -8.574 36.441 1.00 90.06 306 ALA A O 1
ATOM 2269 N N . GLN A 1 307 ? -33.012 -10.147 36.876 1.00 89.31 307 GLN A N 1
ATOM 2270 C CA . GLN A 1 307 ? -33.978 -11.163 37.307 1.00 89.31 307 GLN A CA 1
ATOM 2271 C C . GLN A 1 307 ? -34.737 -10.729 38.564 1.00 89.31 307 GLN A C 1
ATOM 2273 O O . GLN A 1 307 ? -35.956 -10.870 38.601 1.00 89.31 307 GLN A O 1
ATOM 2278 N N . GLN A 1 308 ? -34.045 -10.150 39.553 1.00 91.06 308 GLN A N 1
ATOM 2279 C CA . GLN A 1 308 ? -34.678 -9.655 40.780 1.00 91.06 308 GLN A CA 1
ATOM 2280 C C . GLN A 1 308 ? -35.741 -8.589 40.493 1.00 91.06 308 GLN A C 1
ATOM 2282 O O . GLN A 1 308 ? -36.842 -8.678 41.038 1.00 91.06 308 GLN A O 1
ATOM 2287 N N . LEU A 1 309 ? -35.442 -7.640 39.597 1.00 89.81 309 LEU A N 1
ATOM 2288 C CA . LEU A 1 309 ? -36.387 -6.603 39.164 1.00 89.81 309 LEU A CA 1
ATOM 2289 C C . LEU A 1 309 ? -37.614 -7.182 38.442 1.00 89.81 309 LEU A C 1
ATOM 2291 O O . LEU A 1 309 ? -38.714 -6.668 38.595 1.00 89.81 309 LEU A O 1
ATOM 2295 N N . LEU A 1 310 ? -37.449 -8.264 37.678 1.00 87.69 310 LEU A N 1
ATOM 2296 C CA . LEU A 1 310 ? -38.566 -8.943 37.008 1.00 87.69 310 LEU A CA 1
ATOM 2297 C C . LEU A 1 310 ? -39.449 -9.743 37.973 1.00 87.69 310 LEU A C 1
ATOM 2299 O O . LEU A 1 310 ? -40.643 -9.890 37.726 1.00 87.69 310 LEU A O 1
ATOM 2303 N N . THR A 1 311 ? -38.876 -10.273 39.055 1.00 87.69 311 THR A N 1
ATOM 2304 C CA . THR A 1 311 ? -39.622 -11.032 40.072 1.00 87.69 311 THR A CA 1
ATOM 2305 C C . THR A 1 311 ? -40.294 -10.167 41.142 1.00 87.69 311 THR A C 1
ATOM 2307 O O . THR A 1 311 ? -41.230 -10.647 41.773 1.00 87.69 311 THR A O 1
ATOM 2310 N N . ASN A 1 312 ? -39.854 -8.917 41.335 1.00 82.44 312 ASN A N 1
ATOM 2311 C CA . ASN A 1 312 ? -40.445 -7.937 42.259 1.00 82.44 312 ASN A CA 1
ATOM 2312 C C . ASN A 1 312 ? -40.779 -6.629 41.504 1.00 82.44 312 ASN A C 1
ATOM 2314 O O . ASN A 1 312 ? -39.992 -5.682 41.593 1.00 82.44 312 ASN A O 1
ATOM 2318 N N . PRO A 1 313 ? -41.886 -6.593 40.735 1.00 63.91 313 PRO A N 1
ATOM 2319 C CA . PRO A 1 313 ? -42.279 -5.432 39.932 1.00 63.91 313 PRO A CA 1
ATOM 2320 C C . PRO A 1 313 ? -42.742 -4.223 40.758 1.00 63.91 313 PRO A C 1
ATOM 2322 O O . PRO A 1 313 ? -43.244 -4.419 41.890 1.00 63.91 313 PRO A O 1
#